Protein AF-0000000072803853 (afdb_homodimer)

Foldseek 3Di:
DPPPFQDPVLVVVLCVDLLSLQLLLVCLVVVFKDFLLVSLLSSCVVVDVDHSVPDDPVSSVVSSVCCLPPNVVSCVVSVQWDADSVRRMTGGDPSVVVCSVVSNVVVVVVVVVPPDPPD/DPPPFQDPVLVVVLCVDPLSLQLLLVCLVVVFKDFLLVSLLSSCVVVDVDHSVPDDPVSSVVSSVCCLPPNVVSCVVSVQWDADSVRRMTGGDPSVVVCSVVSNVVVVVVVVVPPPPPD

Secondary structure (DSSP, 8-state):
----PPPHHHHHHHHTSHHHHHHHHHHHHH-S-EEHHHHHHHHHHHHSSS-GGGS-HHHHHHHHHHIIIIIHHHHHHTTSEEEETTTTEEEE-HHHHHHHHHHHHHHHHHHHHHS----/----PPPHHHHHHHHTSHHHHHHHHHHHHH-S-EEHHHHHHHHHHHHSSS-GGGS-HHHHHHHHHHIIIIIHHHHHHTTSEEEETTTTEEEE-HHHHHHHHHHHHHHHHHHHHHS----

Sequence (238 aa):
MMSSSIDSDTVLGLCADQHRRIALAVLANEQRSLTRNDLTKAIAKHNHHVPVTEMPKERLSEVQISLHHVHLPKIEAAGLVNYDQERGLVEPTEQFEEVQPQLSALFEADLDLESPVELMMSSSIDSDTVLGLCADQHRRIALAVLANEQRSLTRNDLTKAIAKHNHHVPVTEMPKERLSEVQISLHHVHLPKIEAAGLVNYDQERGLVEPTEQFEEVQPQLSALFEADLDLESPVEL

pLDDT: mean 88.74, std 16.33, range [23.98, 98.88]

Nearest PDB structures (foldseek):
  6aht-assembly1_B  TM=5.002E-01  e=8.212E-03  Bacillus cereus
  4b8x-assembly1_B  TM=5.553E-01  e=8.016E-02  Streptomyces coelicolor
  3rpu-assembly1_H  TM=5.067E-01  e=3.882E-01  Escherichia coli K-12
  6aht-assembly1_B  TM=5.002E-01  e=6.475E-03  Bacillus cereus
  4b8x-assembly1_B  TM=5.376E-01  e=1.070E-01  Streptomyces coelicolor

Structure (mmCIF, N/CA/C/O backbone):
data_AF-0000000072803853-model_v1
#
loop_
_entity.id
_entity.type
_entity.pdbx_description
1 polymer 'DUF7344 domain-containing protein'
#
loop_
_atom_site.group_PDB
_atom_site.id
_atom_site.type_symbol
_atom_site.label_atom_id
_atom_site.label_alt_id
_atom_site.label_comp_id
_atom_site.label_asym_id
_atom_site.label_entity_id
_atom_site.label_seq_id
_atom_site.pdbx_PDB_ins_code
_atom_site.Cartn_x
_atom_site.Cartn_y
_atom_site.Cartn_z
_atom_site.occupancy
_atom_site.B_iso_or_equiv
_atom_site.auth_seq_id
_atom_site.auth_comp_id
_atom_site.auth_asym_id
_atom_site.auth_atom_id
_atom_site.pdbx_PDB_model_num
ATOM 1 N N . MET A 1 1 ? 28.219 -0.932 -5.973 1 36.16 1 MET A N 1
ATOM 2 C CA . MET A 1 1 ? 27.094 -0.176 -6.504 1 36.16 1 MET A CA 1
ATOM 3 C C . MET A 1 1 ? 26.047 0.079 -5.422 1 36.16 1 MET A C 1
ATOM 5 O O . MET A 1 1 ? 25.703 -0.824 -4.656 1 36.16 1 MET A O 1
ATOM 9 N N . MET A 1 2 ? 25.938 1.038 -4.766 1 42.59 2 MET A N 1
ATOM 10 C CA . MET A 1 2 ? 25.141 1.278 -3.576 1 42.59 2 MET A CA 1
ATOM 11 C C . MET A 1 2 ? 23.719 0.725 -3.758 1 42.59 2 MET A C 1
ATOM 13 O O . MET A 1 2 ? 23.016 1.125 -4.676 1 42.59 2 MET A O 1
ATOM 17 N N . SER A 1 3 ? 23.469 -0.577 -3.746 1 50.53 3 SER A N 1
ATOM 18 C CA . SER A 1 3 ? 22.25 -1.341 -4.02 1 50.53 3 SER A CA 1
ATOM 19 C C . SER A 1 3 ? 21.031 -0.642 -3.453 1 50.53 3 SER A C 1
ATOM 21 O O . SER A 1 3 ? 20.922 -0.435 -2.242 1 50.53 3 SER A O 1
ATOM 23 N N . SER A 1 4 ? 20.516 0.405 -4.145 1 64.19 4 SER A N 1
ATOM 24 C CA . SER A 1 4 ? 19.422 1.229 -3.666 1 64.19 4 SER A CA 1
ATOM 25 C C . SER A 1 4 ? 18.203 0.379 -3.334 1 64.19 4 SER A C 1
ATOM 27 O O . SER A 1 4 ? 17.812 -0.492 -4.113 1 64.19 4 SER A O 1
ATOM 29 N N . SER A 1 5 ? 17.922 0.13 -2.123 1 80.75 5 SER A N 1
ATOM 30 C CA . SER A 1 5 ? 16.781 -0.614 -1.588 1 80.75 5 SER A CA 1
ATOM 31 C C . SER A 1 5 ? 15.469 -0.076 -2.131 1 80.75 5 SER A C 1
ATOM 33 O O . SER A 1 5 ? 15.336 1.124 -2.385 1 80.75 5 SER A O 1
ATOM 35 N N . ILE A 1 6 ? 14.664 -0.954 -2.656 1 91.44 6 ILE A N 1
ATOM 36 C CA . ILE A 1 6 ? 13.32 -0.606 -3.098 1 91.44 6 ILE A CA 1
ATOM 37 C C . ILE A 1 6 ? 12.609 0.203 -2.014 1 91.44 6 ILE A C 1
ATOM 39 O O . ILE A 1 6 ? 12.742 -0.092 -0.824 1 91.44 6 ILE A O 1
ATOM 43 N N . ASP A 1 7 ? 12.031 1.274 -2.422 1 92.25 7 ASP A N 1
ATOM 44 C CA . ASP A 1 7 ? 11.414 2.156 -1.438 1 92.25 7 ASP A CA 1
ATOM 45 C C . ASP A 1 7 ? 9.961 1.76 -1.186 1 92.25 7 ASP A C 1
ATOM 47 O O . ASP A 1 7 ? 9.367 1.014 -1.969 1 92.25 7 ASP A O 1
ATOM 51 N N . SER A 1 8 ? 9.414 2.258 -0.203 1 93.31 8 SER A N 1
ATOM 52 C CA . SER A 1 8 ? 8.07 1.896 0.244 1 93.31 8 SER A CA 1
ATOM 53 C C . SER A 1 8 ? 7.016 2.328 -0.77 1 93.31 8 SER A C 1
ATOM 55 O O . SER A 1 8 ? 5.996 1.653 -0.94 1 93.31 8 SER A O 1
ATOM 57 N N . ASP A 1 9 ? 7.199 3.463 -1.459 1 95.75 9 ASP A N 1
ATOM 58 C CA . ASP A 1 9 ? 6.246 3.902 -2.475 1 95.75 9 ASP A CA 1
ATOM 59 C C . ASP A 1 9 ? 6.059 2.834 -3.551 1 95.75 9 ASP A C 1
ATOM 61 O O . ASP A 1 9 ? 4.934 2.568 -3.979 1 95.75 9 ASP A O 1
ATOM 65 N N . THR A 1 10 ? 7.145 2.252 -3.873 1 96.69 10 THR A N 1
ATOM 66 C CA . THR A 1 10 ? 7.113 1.227 -4.91 1 96.69 10 THR A CA 1
ATOM 67 C C . THR A 1 10 ? 6.418 -0.034 -4.406 1 96.69 10 THR A C 1
ATOM 69 O O . THR A 1 10 ? 5.547 -0.583 -5.086 1 96.69 10 THR A O 1
ATOM 72 N N . VAL A 1 11 ? 6.727 -0.468 -3.248 1 96.5 11 VAL A N 1
ATOM 73 C CA . VAL A 1 11 ? 6.176 -1.697 -2.688 1 96.5 11 VAL A CA 1
ATOM 74 C C . VAL A 1 11 ? 4.672 -1.54 -2.473 1 96.5 11 VAL A C 1
ATOM 76 O O . VAL A 1 11 ? 3.887 -2.4 -2.879 1 96.5 11 VAL A O 1
ATOM 79 N N . LEU A 1 12 ? 4.332 -0.438 -1.897 1 96.69 12 LEU A N 1
ATOM 80 C CA . LEU A 1 12 ? 2.92 -0.192 -1.632 1 96.69 12 LEU A CA 1
ATOM 81 C C . LEU A 1 12 ? 2.146 -0.007 -2.932 1 96.69 12 LEU A C 1
ATOM 83 O O . LEU A 1 12 ? 1 -0.444 -3.045 1 96.69 12 LEU A O 1
ATOM 87 N N . GLY A 1 13 ? 2.76 0.554 -3.848 1 97.88 13 GLY A N 1
ATOM 88 C CA . GLY A 1 13 ? 2.158 0.669 -5.168 1 97.88 13 GLY A CA 1
ATOM 89 C C . GLY A 1 13 ? 1.875 -0.673 -5.812 1 97.88 13 GLY A C 1
ATOM 90 O O . GLY A 1 13 ? 0.827 -0.859 -6.434 1 97.88 13 GLY A O 1
ATOM 91 N N . LEU A 1 14 ? 2.797 -1.526 -5.703 1 98.19 14 LEU A N 1
ATOM 92 C CA . LEU A 1 14 ? 2.604 -2.877 -6.219 1 98.19 14 LEU A CA 1
ATOM 93 C C . LEU A 1 14 ? 1.447 -3.57 -5.508 1 98.19 14 LEU A C 1
ATOM 95 O O . LEU A 1 14 ? 0.652 -4.27 -6.141 1 98.19 14 LEU A O 1
ATOM 99 N N . CYS A 1 15 ? 1.317 -3.314 -4.25 1 96.94 15 CYS A N 1
ATOM 100 C CA . CYS A 1 15 ? 0.321 -3.992 -3.43 1 96.94 15 CYS A CA 1
ATOM 101 C C . CYS A 1 15 ? -1.055 -3.359 -3.605 1 96.94 15 CYS A C 1
ATOM 103 O O . CYS A 1 15 ? -2.049 -3.873 -3.092 1 96.94 15 CYS A O 1
ATOM 105 N N . ALA A 1 16 ? -1.064 -2.234 -4.355 1 97.12 16 ALA A N 1
ATOM 106 C CA . ALA A 1 16 ? -2.346 -1.575 -4.598 1 97.12 16 ALA A CA 1
ATOM 107 C C . ALA A 1 16 ? -3.113 -2.271 -5.719 1 97.12 16 ALA A C 1
ATOM 109 O O . ALA A 1 16 ? -3.934 -1.648 -6.398 1 97.12 16 ALA A O 1
ATOM 110 N N . ASP A 1 17 ? -2.863 -3.498 -5.934 1 97 17 ASP A N 1
ATOM 111 C CA . ASP A 1 17 ? -3.57 -4.457 -6.773 1 97 17 ASP A CA 1
ATOM 112 C C . ASP A 1 17 ? -3.717 -5.805 -6.066 1 97 17 ASP A C 1
ATOM 114 O O . ASP A 1 17 ? -2.742 -6.34 -5.531 1 97 17 ASP A O 1
ATOM 118 N N . GLN A 1 18 ? -4.883 -6.316 -6.152 1 95 18 GLN A N 1
ATOM 119 C CA . GLN A 1 18 ? -5.164 -7.508 -5.355 1 95 18 GLN A CA 1
ATOM 120 C C . GLN A 1 18 ? -4.32 -8.688 -5.82 1 95 18 GLN A C 1
ATOM 122 O O . GLN A 1 18 ? -3.793 -9.445 -4.996 1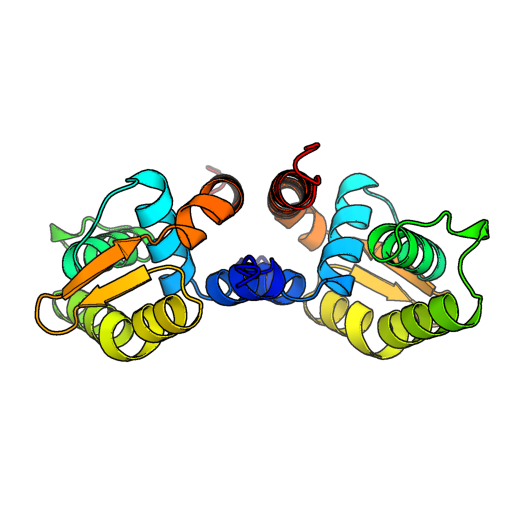 95 18 GLN A O 1
ATOM 127 N N . HIS A 1 19 ? -4.254 -8.867 -7.113 1 96.19 19 HIS A N 1
ATOM 128 C CA . HIS A 1 19 ? -3.49 -10 -7.629 1 96.19 19 HIS A CA 1
ATOM 129 C C . HIS A 1 19 ? -2.023 -9.906 -7.219 1 96.19 19 HIS A C 1
ATOM 131 O O . HIS A 1 19 ? -1.451 -10.875 -6.723 1 96.19 19 HIS A O 1
ATOM 137 N N . ARG A 1 20 ? -1.438 -8.75 -7.32 1 98.19 20 ARG A N 1
ATOM 138 C CA . ARG A 1 20 ? -0.05 -8.562 -6.91 1 98.19 20 ARG A CA 1
ATOM 139 C C . ARG A 1 20 ? 0.096 -8.672 -5.398 1 98.19 20 ARG A C 1
ATOM 141 O O . ARG A 1 20 ? 1.065 -9.25 -4.902 1 98.19 20 ARG A O 1
ATOM 148 N N . ARG A 1 21 ? -0.814 -8.078 -4.746 1 96.56 21 ARG A N 1
ATOM 149 C CA . ARG A 1 21 ? -0.771 -8.125 -3.289 1 96.56 21 ARG A CA 1
ATOM 150 C C . ARG A 1 21 ? -0.799 -9.562 -2.785 1 96.56 21 ARG A C 1
ATOM 152 O O . ARG A 1 21 ? -0.015 -9.938 -1.908 1 96.56 21 ARG A O 1
ATOM 159 N N . ILE A 1 22 ? -1.657 -10.398 -3.328 1 95.56 22 ILE A N 1
ATOM 160 C CA . ILE A 1 22 ? -1.772 -11.797 -2.908 1 95.56 22 ILE A CA 1
ATOM 161 C C . ILE A 1 22 ? -0.522 -12.562 -3.326 1 95.56 22 ILE A C 1
ATOM 163 O O . ILE A 1 22 ? 0.012 -13.359 -2.551 1 95.56 22 ILE A O 1
ATOM 167 N N . ALA A 1 23 ? -0.032 -12.359 -4.535 1 97.88 23 ALA A N 1
ATOM 168 C CA . ALA A 1 23 ? 1.184 -13.023 -5 1 97.88 23 ALA A CA 1
ATOM 169 C C . ALA A 1 23 ? 2.355 -12.734 -4.066 1 97.88 23 ALA A C 1
ATOM 171 O O . ALA A 1 23 ? 3.082 -13.648 -3.668 1 97.88 23 ALA A O 1
ATOM 172 N N . LEU A 1 24 ? 2.496 -11.477 -3.732 1 98.06 24 LEU A N 1
ATOM 173 C CA . LEU A 1 24 ? 3.596 -11.062 -2.867 1 98.06 24 LEU A CA 1
ATOM 174 C C . LEU A 1 24 ? 3.428 -11.633 -1.464 1 98.06 24 LEU A C 1
ATOM 176 O O . LEU A 1 24 ? 4.41 -12.031 -0.832 1 98.06 24 LEU A O 1
ATOM 180 N N . ALA A 1 25 ? 2.248 -11.672 -0.995 1 96.31 25 ALA A N 1
ATOM 181 C CA . ALA A 1 25 ? 1.97 -12.227 0.326 1 96.31 25 ALA A CA 1
ATOM 182 C C . ALA A 1 25 ? 2.35 -13.703 0.39 1 96.31 25 ALA A C 1
ATOM 184 O O . ALA A 1 25 ? 2.975 -14.148 1.356 1 96.31 25 ALA A O 1
ATOM 185 N N . VAL A 1 26 ? 1.94 -14.43 -0.607 1 96.62 26 VAL A N 1
ATOM 186 C CA . VAL A 1 26 ? 2.201 -15.859 -0.643 1 96.62 26 VAL A CA 1
ATOM 187 C C . VAL A 1 26 ? 3.707 -16.109 -0.726 1 96.62 26 VAL A C 1
ATOM 189 O O . VAL A 1 26 ? 4.234 -17 -0.048 1 96.62 26 VAL A O 1
ATOM 192 N N . LEU A 1 27 ? 4.406 -15.32 -1.54 1 97.94 27 LEU A N 1
ATOM 193 C CA . LEU A 1 27 ? 5.859 -15.438 -1.628 1 97.94 27 LEU A CA 1
ATOM 194 C C . LEU A 1 27 ? 6.512 -15.133 -0.282 1 97.94 27 LEU A C 1
ATOM 196 O O . LEU A 1 27 ? 7.457 -15.812 0.122 1 97.94 27 LEU A O 1
ATOM 200 N N . ALA A 1 28 ? 6.051 -14.148 0.372 1 96.12 28 ALA A N 1
ATOM 201 C CA . ALA A 1 28 ? 6.602 -13.758 1.668 1 96.12 28 ALA A CA 1
ATOM 202 C C . ALA A 1 28 ? 6.383 -14.859 2.707 1 96.12 28 ALA A C 1
ATOM 204 O O . ALA A 1 28 ? 7.242 -15.094 3.559 1 96.12 28 ALA A O 1
ATOM 205 N N . ASN A 1 29 ? 5.238 -15.461 2.658 1 94.81 29 ASN A N 1
ATOM 206 C CA . ASN A 1 29 ? 4.879 -16.5 3.615 1 94.81 29 ASN A CA 1
ATOM 207 C C . ASN A 1 29 ? 5.676 -17.781 3.375 1 94.81 29 ASN A C 1
ATOM 209 O O . ASN A 1 29 ? 6.141 -18.422 4.32 1 94.81 29 ASN A O 1
ATOM 213 N N . GLU A 1 30 ? 5.793 -18.141 2.133 1 95 30 GLU A N 1
ATOM 214 C CA . GLU A 1 30 ? 6.43 -19.406 1.782 1 95 30 GLU A CA 1
ATOM 215 C C . GLU A 1 30 ? 7.949 -19.281 1.832 1 95 30 GLU A C 1
ATOM 217 O O . GLU A 1 30 ? 8.641 -20.266 2.113 1 95 30 GLU A O 1
ATOM 222 N N . GLN A 1 31 ? 8.5 -18.172 1.503 1 93.25 31 GLN A N 1
ATOM 223 C CA . GLN A 1 31 ? 9.93 -17.891 1.556 1 93.25 31 GLN A CA 1
ATOM 224 C C . GLN A 1 31 ? 10.719 -18.844 0.67 1 93.25 31 GLN A C 1
ATOM 226 O O . GLN A 1 31 ? 11.75 -19.391 1.089 1 93.25 31 GLN A O 1
ATOM 231 N N . ARG A 1 32 ? 10.133 -19.234 -0.416 1 96.5 32 ARG A N 1
ATOM 232 C CA . ARG A 1 32 ? 10.75 -20.047 -1.448 1 96.5 32 ARG A CA 1
ATOM 233 C C . ARG A 1 32 ? 10.242 -19.672 -2.834 1 96.5 32 ARG A C 1
ATOM 235 O O . ARG A 1 32 ? 9.336 -18.844 -2.959 1 96.5 32 ARG A O 1
ATOM 242 N N . SER A 1 33 ? 10.883 -20.297 -3.836 1 98.12 33 SER A N 1
ATOM 243 C CA . SER A 1 33 ? 10.414 -20.125 -5.207 1 98.12 33 SER A CA 1
ATOM 244 C C . SER A 1 33 ? 9.078 -20.828 -5.426 1 98.12 33 SER A C 1
ATOM 246 O O . SER A 1 33 ? 8.859 -21.922 -4.902 1 98.12 33 SER A O 1
ATOM 248 N N . LEU A 1 34 ? 8.227 -20.156 -6.184 1 98.75 34 LEU A N 1
ATOM 249 C CA . LEU A 1 34 ? 6.941 -20.734 -6.574 1 98.75 34 LEU A CA 1
ATOM 250 C C . LEU A 1 34 ? 6.738 -20.625 -8.086 1 98.75 34 LEU A C 1
ATOM 252 O O . LEU A 1 34 ? 7.418 -19.844 -8.758 1 98.75 34 LEU A O 1
ATOM 256 N N . THR A 1 35 ? 5.812 -21.422 -8.531 1 98.56 35 THR A N 1
ATOM 257 C CA . THR A 1 35 ? 5.48 -21.344 -9.953 1 98.56 35 THR A CA 1
ATOM 258 C C . THR A 1 35 ? 4.32 -20.375 -10.18 1 98.56 35 THR A C 1
ATOM 260 O O . THR A 1 35 ? 3.572 -20.062 -9.258 1 98.56 35 THR A O 1
ATOM 263 N N . ARG A 1 36 ? 4.203 -19.891 -11.375 1 98.44 36 ARG A N 1
ATOM 264 C CA . ARG A 1 36 ? 3.045 -19.094 -11.773 1 98.44 36 ARG A CA 1
ATOM 265 C C . ARG A 1 36 ? 1.745 -19.828 -11.461 1 98.44 36 ARG A C 1
ATOM 267 O O . ARG A 1 36 ? 0.757 -19.219 -11.062 1 98.44 36 ARG A O 1
ATOM 274 N N . ASN A 1 37 ? 1.733 -21.188 -11.602 1 97.06 37 ASN A N 1
ATOM 275 C CA . ASN A 1 37 ? 0.56 -21.984 -11.297 1 97.06 37 ASN A CA 1
ATOM 276 C C . ASN A 1 37 ? 0.222 -21.938 -9.805 1 97.06 37 ASN A C 1
ATOM 278 O O . ASN A 1 37 ? -0.95 -21.875 -9.438 1 97.06 37 ASN A O 1
ATOM 282 N N . ASP A 1 38 ? 1.236 -22.031 -8.984 1 97.12 38 ASP A N 1
ATOM 283 C CA . ASP A 1 38 ? 1.027 -21.922 -7.543 1 97.12 38 ASP A CA 1
ATOM 284 C C . ASP A 1 38 ? 0.365 -20.594 -7.184 1 97.12 38 ASP A C 1
ATOM 286 O O . ASP A 1 38 ? -0.587 -20.562 -6.402 1 97.12 38 ASP A O 1
ATOM 290 N N . LEU A 1 39 ? 0.896 -19.562 -7.766 1 98.06 39 LEU A N 1
ATOM 291 C CA . LEU A 1 39 ? 0.381 -18.234 -7.484 1 98.06 39 LEU A CA 1
ATOM 292 C C . LEU A 1 39 ? -1.03 -18.062 -8.039 1 98.06 39 LEU A C 1
ATOM 294 O O . LEU A 1 39 ? -1.88 -17.438 -7.402 1 98.06 39 LEU A O 1
ATOM 298 N N . THR A 1 40 ? -1.339 -18.641 -9.188 1 97.12 40 THR A N 1
ATOM 299 C CA . THR A 1 40 ? -2.668 -18.625 -9.781 1 97.12 40 THR A CA 1
ATOM 300 C C . THR A 1 40 ? -3.697 -19.25 -8.844 1 97.12 40 THR A C 1
ATOM 302 O O . THR A 1 40 ? -4.754 -18.656 -8.594 1 97.12 40 THR A O 1
ATOM 305 N N . LYS A 1 41 ? -3.34 -20.344 -8.281 1 95.19 41 LYS A N 1
ATOM 306 C CA . LYS A 1 41 ? -4.238 -21.047 -7.375 1 95.19 41 LYS A CA 1
ATOM 307 C C . LYS A 1 41 ? -4.473 -20.234 -6.102 1 95.19 41 LYS A C 1
ATOM 309 O O . LYS A 1 41 ? -5.602 -20.156 -5.605 1 95.19 41 LYS A O 1
ATOM 314 N N . ALA A 1 42 ? -3.42 -19.656 -5.566 1 94.19 42 ALA A N 1
ATOM 315 C CA . ALA A 1 42 ? -3.541 -18.859 -4.352 1 94.19 42 ALA A CA 1
ATOM 316 C C . ALA A 1 42 ? -4.449 -17.656 -4.578 1 94.19 42 ALA A C 1
ATOM 318 O O . ALA A 1 42 ? -5.297 -17.344 -3.736 1 94.19 42 ALA A O 1
ATOM 319 N N . ILE A 1 43 ? -4.336 -17.016 -5.711 1 95.12 43 ILE A N 1
ATOM 320 C CA . ILE A 1 43 ? -5.121 -15.836 -6.047 1 95.12 43 ILE A CA 1
ATOM 321 C C . ILE A 1 43 ? -6.578 -16.234 -6.273 1 95.12 43 ILE A C 1
ATOM 323 O O . ILE A 1 43 ? -7.492 -15.555 -5.789 1 95.12 43 ILE A O 1
ATOM 327 N N . ALA A 1 44 ? -6.805 -17.312 -6.941 1 92.56 44 ALA A N 1
ATOM 328 C CA . ALA A 1 44 ? -8.164 -17.781 -7.195 1 92.56 44 ALA A CA 1
ATOM 329 C C . ALA A 1 44 ? -8.867 -18.156 -5.895 1 92.56 44 ALA A C 1
ATOM 331 O O . ALA A 1 44 ? -10.039 -17.828 -5.703 1 92.56 44 ALA A O 1
ATOM 332 N N . LYS A 1 45 ? -8.164 -18.812 -5.047 1 90.38 45 LYS A N 1
ATOM 333 C CA . LYS A 1 45 ? -8.711 -19.203 -3.752 1 90.38 45 LYS A CA 1
ATOM 334 C C . LYS A 1 45 ? -9.094 -17.969 -2.93 1 90.38 45 LYS A C 1
ATOM 336 O O . LYS A 1 45 ? -10.148 -17.953 -2.293 1 90.38 45 LYS A O 1
ATOM 341 N N . HIS A 1 46 ? -8.281 -16.953 -2.941 1 88 46 HIS A N 1
ATOM 342 C CA . HIS A 1 46 ? -8.539 -15.727 -2.203 1 88 46 HIS A CA 1
ATOM 343 C C . HIS A 1 46 ? -9.766 -15 -2.746 1 88 46 HIS A C 1
ATOM 345 O O . HIS A 1 46 ? -10.57 -14.477 -1.976 1 88 46 HIS A O 1
ATOM 351 N N . ASN A 1 47 ? -9.828 -14.938 -4.043 1 85.62 47 ASN A N 1
ATOM 352 C CA . ASN A 1 47 ? -10.883 -14.18 -4.711 1 85.62 47 ASN A CA 1
ATOM 353 C C . ASN A 1 47 ? -12.227 -14.898 -4.641 1 85.62 47 ASN A C 1
ATOM 355 O O . ASN A 1 47 ? -13.281 -14.258 -4.691 1 85.62 47 ASN A O 1
ATOM 359 N N . HIS A 1 48 ? -12.016 -16.234 -4.578 1 77.81 48 HIS A N 1
ATOM 360 C CA . HIS A 1 48 ? -13.258 -16.984 -4.641 1 77.81 48 HIS A CA 1
ATOM 361 C C . HIS A 1 48 ? -13.461 -17.828 -3.383 1 77.81 48 HIS A C 1
ATOM 363 O O . HIS A 1 48 ? -12.492 -18.328 -2.809 1 77.81 48 HIS A O 1
ATOM 369 N N . HIS A 1 49 ? -14.344 -17.641 -2.758 1 71.38 49 HIS A N 1
ATOM 370 C CA . HIS A 1 49 ? -14.672 -18.375 -1.539 1 71.38 49 HIS A CA 1
ATOM 371 C C . HIS A 1 49 ? -15.016 -19.828 -1.846 1 71.38 49 HIS A C 1
ATOM 373 O O . HIS A 1 49 ? -15.93 -20.406 -1.248 1 71.38 49 HIS A O 1
ATOM 379 N N . VAL A 1 50 ? -14.492 -20.375 -2.799 1 73.25 50 VAL A N 1
ATOM 380 C CA . VAL A 1 50 ? -14.672 -21.781 -3.133 1 73.25 50 VAL A CA 1
ATOM 381 C C . VAL A 1 50 ? -13.305 -22.453 -3.291 1 73.25 50 VAL A C 1
ATOM 383 O O . VAL A 1 50 ? -12.32 -21.781 -3.643 1 73.25 50 VAL A O 1
ATOM 386 N N . PRO A 1 51 ? -13.297 -23.859 -2.943 1 76.75 51 PRO A N 1
ATOM 387 C CA . PRO A 1 51 ? -12.031 -24.578 -3.166 1 76.75 51 PRO A CA 1
ATOM 388 C C . PRO A 1 51 ? -11.578 -24.516 -4.621 1 76.75 51 PRO A C 1
ATOM 390 O O . PRO A 1 51 ? -12.406 -24.484 -5.531 1 76.75 51 PRO A O 1
ATOM 393 N N . VAL A 1 52 ? -10.273 -24.5 -4.824 1 76.31 52 VAL A N 1
ATOM 394 C CA . VAL A 1 52 ? -9.656 -24.406 -6.141 1 76.31 52 VAL A CA 1
ATOM 395 C C . VAL A 1 52 ? -10.148 -25.531 -7.031 1 76.31 52 VAL A C 1
ATOM 397 O O . VAL A 1 52 ? -10.297 -25.359 -8.242 1 76.31 52 VAL A O 1
ATOM 400 N N . THR A 1 53 ? -10.414 -26.562 -6.383 1 80.81 53 THR A N 1
ATOM 401 C CA . THR A 1 53 ? -10.875 -27.734 -7.129 1 80.81 53 THR A CA 1
ATOM 402 C C . THR A 1 53 ? -12.266 -27.484 -7.715 1 80.81 53 THR A C 1
ATOM 404 O O . THR A 1 53 ? -12.664 -28.141 -8.672 1 80.81 53 THR A O 1
ATOM 407 N N . GLU A 1 54 ? -12.898 -26.531 -7.242 1 84.62 54 GLU A N 1
ATOM 408 C CA . GLU A 1 54 ? -14.258 -26.219 -7.688 1 84.62 54 GLU A CA 1
ATOM 409 C C . GLU A 1 54 ? -14.281 -24.953 -8.539 1 84.62 54 GLU A C 1
ATOM 411 O O . GLU A 1 54 ? -15.328 -24.578 -9.062 1 84.62 54 GLU A O 1
ATOM 416 N N . MET A 1 55 ? -13.156 -24.422 -8.719 1 82.62 55 MET A N 1
ATOM 417 C CA . MET A 1 55 ? -13.078 -23.188 -9.5 1 82.62 55 MET A CA 1
ATOM 418 C C . MET A 1 55 ? -13.133 -23.5 -10.992 1 82.62 55 MET A C 1
ATOM 420 O O . MET A 1 55 ? -12.445 -24.406 -11.477 1 82.62 55 MET A O 1
ATOM 424 N N . PRO A 1 56 ? -13.953 -22.797 -11.672 1 86.44 56 PRO A N 1
ATOM 425 C CA . PRO A 1 56 ? -13.961 -22.984 -13.117 1 86.44 56 PRO A CA 1
ATOM 426 C C . PRO A 1 56 ? -12.578 -22.797 -13.75 1 86.44 56 PRO A C 1
ATOM 428 O O . PRO A 1 56 ? -11.836 -21.891 -13.352 1 86.44 56 PRO A O 1
ATOM 431 N N . LYS A 1 57 ? -12.297 -23.656 -14.672 1 91.75 57 LYS A N 1
ATOM 432 C CA . LYS A 1 57 ? -11.016 -23.609 -15.375 1 91.75 57 LYS A CA 1
ATOM 433 C C . LYS A 1 57 ? -10.828 -22.266 -16.078 1 91.75 57 LYS A C 1
ATOM 435 O O . LYS A 1 57 ? -9.703 -21.766 -16.172 1 91.75 57 LYS A O 1
ATOM 440 N N . GLU A 1 58 ? -11.93 -21.672 -16.5 1 92.69 58 GLU A N 1
ATOM 441 C CA . GLU A 1 58 ? -11.883 -20.391 -17.203 1 92.69 58 GLU A CA 1
ATOM 442 C C . GLU A 1 58 ? -11.352 -19.281 -16.297 1 92.69 58 GLU A C 1
ATOM 444 O O . GLU A 1 58 ? -10.594 -18.422 -16.734 1 92.69 58 GLU A O 1
ATOM 449 N N . ARG A 1 59 ? -11.75 -19.359 -15.086 1 90.75 59 ARG A N 1
ATOM 450 C CA . ARG A 1 59 ? -11.32 -18.344 -14.133 1 90.75 59 ARG A CA 1
ATOM 451 C C . ARG A 1 59 ? -9.844 -18.5 -13.797 1 90.75 59 ARG A C 1
ATOM 453 O O . ARG A 1 59 ? -9.109 -17.516 -13.695 1 90.75 59 ARG A O 1
ATOM 460 N N . LEU A 1 60 ? -9.414 -19.734 -13.664 1 94.38 60 LEU A N 1
ATOM 461 C CA . LEU A 1 60 ? -8.008 -20 -13.414 1 94.38 60 LEU A CA 1
ATOM 462 C C . LEU A 1 60 ? -7.145 -19.516 -14.578 1 94.38 60 LEU A C 1
ATOM 464 O O . LEU A 1 60 ? -6.086 -18.922 -14.367 1 94.38 60 LEU A O 1
ATOM 468 N N . SER A 1 61 ? -7.633 -19.672 -15.75 1 96.19 61 SER A N 1
ATOM 469 C CA . SER A 1 61 ? -6.891 -19.25 -16.938 1 96.19 61 SER A CA 1
ATOM 470 C C . SER A 1 61 ? -6.789 -17.734 -17.016 1 96.19 61 SER A C 1
ATOM 472 O O . SER A 1 61 ? -5.75 -17.203 -17.406 1 96.19 61 SER A O 1
ATOM 474 N N . GLU A 1 62 ? -7.832 -17.094 -16.688 1 96.12 62 GLU A N 1
ATOM 475 C CA . GLU A 1 62 ? -7.828 -15.641 -16.703 1 96.12 62 GLU A CA 1
ATOM 476 C C . GLU A 1 62 ? -6.793 -15.086 -15.734 1 96.12 62 GLU A C 1
ATOM 478 O O . GLU A 1 62 ? -6.039 -14.172 -16.078 1 96.12 62 GLU A O 1
ATOM 483 N N . VAL A 1 63 ? -6.758 -15.656 -14.547 1 96.5 63 VAL A N 1
ATOM 484 C CA . VAL A 1 63 ? -5.812 -15.219 -13.523 1 96.5 63 VAL A CA 1
ATOM 485 C C . VAL A 1 63 ? -4.383 -15.508 -13.984 1 96.5 63 VAL A C 1
ATOM 487 O O . VAL A 1 63 ? -3.502 -14.648 -13.867 1 96.5 63 VAL A O 1
ATOM 490 N N . GLN A 1 64 ? -4.191 -16.719 -14.516 1 98.12 64 GLN A N 1
ATOM 491 C CA . GLN A 1 64 ? -2.859 -17.125 -14.953 1 98.12 64 GLN A CA 1
ATOM 492 C C . GLN A 1 64 ? -2.354 -16.219 -16.078 1 98.12 64 GLN A C 1
ATOM 494 O O . GLN A 1 64 ? -1.186 -15.82 -16.078 1 98.12 64 GLN A O 1
ATOM 499 N N . ILE A 1 65 ? -3.186 -15.852 -17 1 98.44 65 ILE A N 1
ATOM 500 C CA . ILE A 1 65 ? -2.836 -15.023 -18.141 1 98.44 65 ILE A CA 1
ATOM 501 C C . ILE A 1 65 ? -2.445 -13.625 -17.656 1 98.44 65 ILE A C 1
ATOM 503 O O . ILE A 1 65 ? -1.428 -13.078 -18.094 1 98.44 65 ILE A O 1
ATOM 507 N N . SER A 1 66 ? -3.238 -13.055 -16.781 1 98 66 SER A N 1
ATOM 508 C CA . SER A 1 66 ? -2.932 -11.719 -16.297 1 98 66 SER A CA 1
ATOM 509 C C . SER A 1 66 ? -1.642 -11.711 -15.477 1 98 66 SER A C 1
ATOM 511 O O . SER A 1 66 ? -0.855 -10.766 -15.562 1 98 66 SER A O 1
ATOM 513 N N . LEU A 1 67 ? -1.422 -12.797 -14.688 1 98.5 67 LEU A N 1
ATOM 514 C CA . LEU A 1 67 ? -0.182 -12.914 -13.922 1 98.5 67 LEU A CA 1
ATOM 515 C C . LEU A 1 67 ? 1.028 -12.891 -14.852 1 98.5 67 LEU A C 1
ATOM 517 O O . LEU A 1 67 ? 2.006 -12.188 -14.586 1 98.5 67 LEU A O 1
ATOM 521 N N . HIS A 1 68 ? 0.969 -13.57 -15.93 1 98.5 68 HIS A N 1
ATOM 522 C CA . HIS A 1 68 ? 2.068 -13.703 -16.875 1 98.5 68 HIS A CA 1
ATOM 523 C C . HIS A 1 68 ? 2.309 -12.398 -17.625 1 98.5 68 HIS A C 1
ATOM 525 O O . HIS A 1 68 ? 3.455 -11.977 -17.797 1 98.5 68 HIS A O 1
ATOM 531 N N . HIS A 1 69 ? 1.283 -11.75 -18.016 1 98.38 69 HIS A N 1
ATOM 532 C CA . HIS A 1 69 ? 1.421 -10.656 -18.969 1 98.38 69 HIS A CA 1
ATOM 533 C C . HIS A 1 69 ? 1.53 -9.312 -18.266 1 98.38 69 HIS A C 1
ATOM 535 O O . HIS A 1 69 ? 2.197 -8.398 -18.75 1 98.38 69 HIS A O 1
ATOM 541 N N . VAL A 1 70 ? 0.94 -9.25 -17.094 1 98.62 70 VAL A N 1
ATOM 542 C CA . VAL A 1 70 ? 0.836 -7.934 -16.469 1 98.62 70 VAL A CA 1
ATOM 543 C C . VAL A 1 70 ? 1.527 -7.953 -15.102 1 98.62 70 VAL A C 1
ATOM 545 O O . VAL A 1 70 ? 2.469 -7.195 -14.867 1 98.62 70 VAL A O 1
ATOM 548 N N . HIS A 1 71 ? 1.161 -8.789 -14.18 1 98.75 71 HIS A N 1
ATOM 549 C CA . HIS A 1 71 ? 1.457 -8.633 -12.766 1 98.75 71 HIS A CA 1
ATOM 550 C C . HIS A 1 71 ? 2.883 -9.07 -12.445 1 98.75 71 HIS A C 1
ATOM 552 O O . HIS A 1 71 ? 3.623 -8.344 -11.773 1 98.75 71 HIS A O 1
ATOM 558 N N . LEU A 1 72 ? 3.262 -10.25 -12.953 1 98.81 72 LEU A N 1
ATOM 559 C CA . LEU A 1 72 ? 4.586 -10.75 -12.609 1 98.81 72 LEU A CA 1
ATOM 560 C C . LEU A 1 72 ? 5.676 -9.898 -13.25 1 98.81 72 LEU A C 1
ATOM 562 O O . LEU A 1 72 ? 6.695 -9.602 -12.625 1 98.81 72 LEU A O 1
ATOM 566 N N . PRO A 1 73 ? 5.488 -9.383 -14.508 1 98.75 73 PRO A N 1
ATOM 567 C CA . PRO A 1 73 ? 6.477 -8.461 -15.078 1 98.75 73 PRO A CA 1
ATOM 568 C C . PRO A 1 73 ? 6.629 -7.184 -14.258 1 98.75 73 PRO A C 1
ATOM 570 O O . PRO A 1 73 ? 7.742 -6.672 -14.102 1 98.75 73 PRO A O 1
ATOM 573 N N . LYS A 1 74 ? 5.559 -6.648 -13.711 1 98.75 74 LYS A N 1
ATOM 574 C CA . LYS A 1 74 ? 5.629 -5.438 -12.898 1 98.75 74 LYS A CA 1
ATOM 575 C C . LYS A 1 74 ? 6.402 -5.688 -11.609 1 98.75 74 LYS A C 1
ATOM 577 O O . LYS A 1 74 ? 7.203 -4.852 -11.188 1 98.75 74 LYS A O 1
ATOM 582 N N . ILE A 1 75 ? 6.188 -6.809 -10.984 1 98.75 75 ILE A N 1
ATOM 583 C CA . ILE A 1 75 ? 6.891 -7.164 -9.758 1 98.75 75 ILE A CA 1
ATOM 584 C C . ILE A 1 75 ? 8.375 -7.359 -10.055 1 98.75 75 ILE A C 1
ATOM 586 O O . ILE A 1 75 ? 9.234 -6.918 -9.281 1 98.75 75 ILE A O 1
ATOM 590 N N . GLU A 1 76 ? 8.602 -7.988 -11.188 1 98.69 76 GLU A N 1
ATOM 591 C CA . GLU A 1 76 ? 9.984 -8.211 -11.594 1 98.69 76 GLU A CA 1
ATOM 592 C C . GLU A 1 76 ? 10.688 -6.891 -11.914 1 98.69 76 GLU A C 1
ATOM 594 O O . GLU A 1 76 ? 11.859 -6.707 -11.57 1 98.69 76 GLU A O 1
ATOM 599 N N . ALA A 1 77 ? 9.992 -6.012 -12.562 1 98.38 77 ALA A N 1
ATOM 600 C CA . ALA A 1 77 ? 10.555 -4.715 -12.922 1 98.38 77 ALA A CA 1
ATOM 601 C C . ALA A 1 77 ? 10.977 -3.936 -11.68 1 98.38 77 ALA A C 1
ATOM 603 O O . ALA A 1 77 ? 11.906 -3.127 -11.727 1 98.38 77 ALA A O 1
ATOM 604 N N . ALA A 1 78 ? 10.297 -4.199 -10.586 1 97.75 78 ALA A N 1
ATOM 605 C CA . ALA A 1 78 ? 10.641 -3.545 -9.328 1 97.75 78 ALA A CA 1
ATOM 606 C C . ALA A 1 78 ? 11.82 -4.234 -8.648 1 97.75 78 ALA A C 1
ATOM 608 O O . ALA A 1 78 ? 12.328 -3.76 -7.629 1 97.75 78 ALA A O 1
ATOM 609 N N . GLY A 1 79 ? 12.18 -5.363 -9.18 1 97.81 79 GLY A N 1
ATOM 610 C CA . GLY A 1 79 ? 13.367 -6.051 -8.695 1 97.81 79 GLY A CA 1
ATOM 611 C C . GLY A 1 79 ? 13.07 -7.039 -7.586 1 97.81 79 GLY A C 1
ATOM 612 O O . GLY A 1 79 ? 13.984 -7.504 -6.902 1 97.81 79 GLY A O 1
ATOM 613 N N . LEU A 1 80 ? 11.828 -7.414 -7.375 1 98.38 80 LEU A N 1
ATOM 614 C CA . LEU A 1 80 ? 11.445 -8.211 -6.215 1 98.38 80 LEU A CA 1
ATOM 615 C C . LEU A 1 80 ? 11.5 -9.703 -6.539 1 98.38 80 LEU A C 1
ATOM 617 O O . LEU A 1 80 ? 11.68 -10.531 -5.645 1 98.38 80 LEU A O 1
ATOM 621 N N . VAL A 1 81 ? 11.375 -10.031 -7.84 1 98.69 81 VAL A N 1
ATOM 622 C CA . VAL A 1 81 ? 11.422 -11.438 -8.219 1 98.69 81 VAL A CA 1
ATOM 623 C C . VAL A 1 81 ? 12.18 -11.602 -9.531 1 98.69 81 VAL A C 1
ATOM 625 O O . VAL A 1 81 ? 12.312 -10.641 -10.297 1 98.69 81 VAL A O 1
ATOM 628 N N . ASN A 1 82 ? 12.742 -12.695 -9.734 1 98.75 82 ASN A N 1
ATOM 629 C CA . ASN A 1 82 ? 13.102 -13.195 -11.062 1 98.75 82 ASN A CA 1
ATOM 630 C C . ASN A 1 82 ? 12.031 -14.125 -11.617 1 98.75 82 ASN A C 1
ATOM 632 O O . ASN A 1 82 ? 11.742 -15.172 -11.023 1 98.75 82 ASN A O 1
ATOM 636 N N . TYR A 1 83 ? 11.453 -13.766 -12.703 1 98.81 83 TYR A N 1
ATOM 637 C CA . TYR A 1 83 ? 10.375 -14.539 -13.32 1 98.81 83 TYR A CA 1
ATOM 638 C C . TYR A 1 83 ? 10.836 -15.195 -14.609 1 98.81 83 TYR A C 1
ATOM 640 O O . TYR A 1 83 ? 11.086 -14.516 -15.609 1 98.81 83 TYR A O 1
ATOM 648 N N . ASP A 1 84 ? 11.023 -16.484 -14.57 1 98.44 84 ASP A N 1
ATOM 649 C CA . ASP A 1 84 ? 11.32 -17.266 -15.766 1 98.44 84 ASP A CA 1
ATOM 650 C C . ASP A 1 84 ? 10.039 -17.578 -16.547 1 98.44 84 ASP A C 1
ATOM 652 O O . ASP A 1 84 ? 9.305 -18.5 -16.203 1 98.44 84 ASP A O 1
ATOM 656 N N . GLN A 1 85 ? 9.828 -16.938 -17.547 1 96.75 85 GLN A N 1
ATOM 657 C CA . GLN A 1 85 ? 8.578 -17.016 -18.297 1 96.75 85 GLN A CA 1
ATOM 658 C C . GLN A 1 85 ? 8.43 -18.375 -18.969 1 96.75 85 GLN A C 1
ATOM 660 O O . GLN A 1 85 ? 7.312 -18.859 -19.172 1 96.75 85 GLN A O 1
ATOM 665 N N . GLU A 1 86 ? 9.547 -18.922 -19.359 1 97.06 86 GLU A N 1
ATOM 666 C CA . GLU A 1 86 ? 9.508 -20.219 -20.047 1 97.06 86 GLU A CA 1
ATOM 667 C C . GLU A 1 86 ? 9.094 -21.328 -19.094 1 97.06 86 GLU A C 1
ATOM 669 O O . GLU A 1 86 ? 8.258 -22.172 -19.438 1 97.06 86 GLU A O 1
ATOM 674 N N . ARG A 1 87 ? 9.648 -21.312 -17.922 1 96.81 87 ARG A N 1
ATOM 675 C CA . ARG A 1 87 ? 9.391 -22.359 -16.938 1 96.81 87 ARG A CA 1
ATOM 676 C C . ARG A 1 87 ? 8.234 -21.984 -16.016 1 96.81 87 ARG A C 1
ATOM 678 O O . ARG A 1 87 ? 7.676 -22.828 -15.328 1 96.81 87 ARG A O 1
ATOM 685 N N . GLY A 1 88 ? 7.922 -20.688 -15.984 1 98.06 88 GLY A N 1
ATOM 686 C CA . GLY A 1 88 ? 6.906 -20.188 -15.07 1 98.06 88 GLY A CA 1
ATOM 687 C C . GLY A 1 88 ? 7.375 -20.141 -13.625 1 98.06 88 GLY A C 1
ATOM 688 O O . GLY A 1 88 ? 6.578 -20.312 -12.703 1 98.06 88 GLY A O 1
ATOM 689 N N . LEU A 1 89 ? 8.586 -20.016 -13.43 1 98.75 89 LEU A N 1
ATOM 690 C CA . LEU A 1 89 ? 9.164 -20.016 -12.094 1 98.75 89 LEU A CA 1
ATOM 691 C C . LEU A 1 89 ? 9.359 -18.594 -11.586 1 98.75 89 LEU A C 1
ATOM 693 O O . LEU A 1 89 ? 9.852 -17.734 -12.312 1 98.75 89 LEU A O 1
ATOM 697 N N . VAL A 1 90 ? 8.945 -18.312 -10.359 1 98.88 90 VAL A N 1
ATOM 698 C CA . VAL A 1 90 ? 9.023 -17.016 -9.695 1 98.88 90 VAL A CA 1
ATOM 699 C C . VAL A 1 90 ? 9.914 -17.125 -8.453 1 98.88 90 VAL A C 1
ATOM 701 O O . VAL A 1 90 ? 9.547 -17.766 -7.477 1 98.88 90 VAL A O 1
ATOM 704 N N . GLU A 1 91 ? 11.008 -16.406 -8.547 1 98.69 91 GLU A N 1
ATOM 705 C CA . GLU A 1 91 ? 12 -16.547 -7.484 1 98.69 91 GLU A CA 1
ATOM 706 C C . GLU A 1 91 ? 12.234 -15.219 -6.77 1 98.69 91 GLU A C 1
ATOM 708 O O . GLU A 1 91 ? 12.648 -14.234 -7.391 1 98.69 91 GLU A O 1
ATOM 713 N N . PRO A 1 92 ? 11.992 -15.203 -5.445 1 98.31 92 PRO A N 1
ATOM 714 C CA . PRO A 1 92 ? 12.312 -13.977 -4.703 1 98.31 92 PRO A CA 1
ATOM 715 C C . PRO A 1 92 ? 13.789 -13.602 -4.793 1 98.31 92 PRO A C 1
ATOM 717 O O . PRO A 1 92 ? 14.656 -14.477 -4.789 1 98.31 92 PRO A O 1
ATOM 720 N N . THR A 1 93 ? 14.055 -12.305 -4.898 1 97.75 93 THR A N 1
ATOM 721 C CA . THR A 1 93 ? 15.414 -11.789 -4.93 1 97.75 93 THR A CA 1
ATOM 722 C C . THR A 1 93 ? 15.875 -11.383 -3.529 1 97.75 93 THR A C 1
ATOM 724 O O . THR A 1 93 ? 15.117 -11.5 -2.564 1 97.75 93 THR A O 1
ATOM 727 N N . GLU A 1 94 ? 17.109 -10.906 -3.471 1 95.25 94 GLU A N 1
ATOM 728 C CA . GLU A 1 94 ? 17.625 -10.359 -2.217 1 95.25 94 GLU A CA 1
ATOM 729 C C . GLU A 1 94 ? 16.828 -9.133 -1.781 1 95.25 94 GLU A C 1
ATOM 731 O O . GLU A 1 94 ? 16.625 -8.914 -0.585 1 95.25 94 GLU A O 1
ATOM 736 N N . GLN A 1 95 ? 16.391 -8.383 -2.742 1 95.5 95 GLN A N 1
ATOM 737 C CA . GLN A 1 95 ? 15.578 -7.207 -2.447 1 95.5 95 GLN A CA 1
ATOM 738 C C . GLN A 1 95 ? 14.242 -7.602 -1.831 1 95.5 95 GLN A C 1
ATOM 740 O O . GLN A 1 95 ? 13.727 -6.906 -0.955 1 95.5 95 GLN A O 1
ATOM 745 N N . PHE A 1 96 ? 13.68 -8.672 -2.26 1 97.06 96 PHE A N 1
ATOM 746 C CA . PHE A 1 96 ? 12.438 -9.18 -1.689 1 97.06 96 PHE A CA 1
ATOM 747 C C . PHE A 1 96 ? 12.594 -9.445 -0.199 1 97.06 96 PHE A C 1
ATOM 7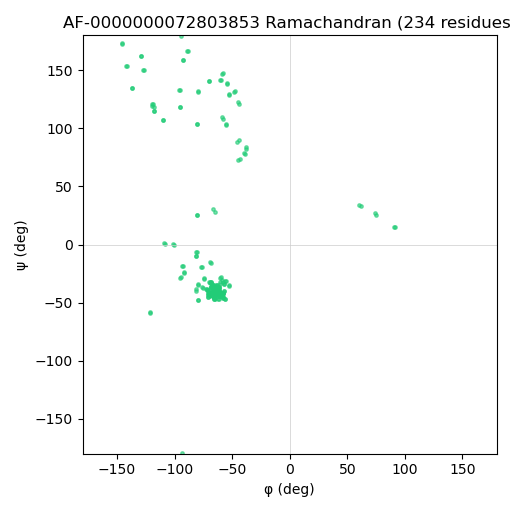49 O O . PHE A 1 96 ? 11.695 -9.148 0.592 1 97.06 96 PHE A O 1
ATOM 756 N N . GLU A 1 97 ? 13.711 -10.023 0.134 1 93.88 97 GLU A N 1
ATOM 757 C CA . GLU A 1 97 ? 13.953 -10.359 1.533 1 93.88 97 GLU A CA 1
ATOM 758 C C . GLU A 1 97 ? 13.945 -9.109 2.41 1 93.88 97 GLU A C 1
ATOM 760 O O . GLU A 1 97 ? 13.523 -9.164 3.568 1 93.88 97 GLU A O 1
ATOM 765 N N . GLU A 1 98 ? 14.383 -8.023 1.841 1 91.81 98 GLU A N 1
ATOM 766 C CA . GLU A 1 98 ? 14.445 -6.766 2.586 1 91.81 98 GLU A CA 1
ATOM 767 C C . GLU A 1 98 ? 13.047 -6.242 2.891 1 91.81 98 GLU A C 1
ATOM 769 O O . GLU A 1 98 ? 12.82 -5.617 3.93 1 91.81 98 GLU A O 1
ATOM 774 N N . VAL A 1 99 ? 12.148 -6.535 1.965 1 94.5 99 VAL A N 1
ATOM 775 C CA . VAL A 1 99 ? 10.82 -5.949 2.145 1 94.5 99 VAL A CA 1
ATOM 776 C C . VAL A 1 99 ? 9.867 -6.996 2.723 1 94.5 99 VAL A C 1
ATOM 778 O O . VAL A 1 99 ? 8.711 -6.695 3.016 1 94.5 99 VAL A O 1
ATOM 781 N N . GLN A 1 100 ? 10.297 -8.18 2.973 1 94.5 100 GLN A N 1
ATOM 782 C CA . GLN A 1 100 ? 9.469 -9.289 3.43 1 94.5 100 GLN A CA 1
ATOM 783 C C . GLN A 1 100 ? 8.75 -8.945 4.734 1 94.5 100 GLN A C 1
ATOM 785 O O . GLN A 1 100 ? 7.566 -9.234 4.895 1 94.5 100 GLN A O 1
ATOM 790 N N . PRO A 1 101 ? 9.438 -8.289 5.688 1 91.25 101 PRO A N 1
ATOM 791 C CA . PRO A 1 101 ? 8.719 -7.945 6.918 1 91.25 101 PRO A CA 1
ATOM 792 C C . PRO A 1 101 ? 7.566 -6.977 6.68 1 91.25 101 PRO A C 1
ATOM 794 O O . PRO A 1 101 ? 6.504 -7.113 7.289 1 91.25 101 PRO A O 1
ATOM 797 N N . GLN A 1 102 ? 7.816 -5.988 5.824 1 92.62 102 GLN A N 1
ATOM 798 C CA . GLN A 1 102 ? 6.777 -5.023 5.48 1 92.62 102 GLN A CA 1
ATOM 799 C C . GLN A 1 102 ? 5.586 -5.707 4.816 1 92.62 102 GLN A C 1
ATOM 801 O O . GLN A 1 102 ? 4.434 -5.438 5.156 1 92.62 102 GLN A O 1
ATOM 806 N N . LEU A 1 103 ? 5.789 -6.66 3.967 1 94.31 103 LEU A N 1
ATOM 807 C CA . LEU A 1 103 ? 4.746 -7.398 3.268 1 94.31 103 LEU A CA 1
ATOM 808 C C . LEU A 1 103 ? 3.967 -8.281 4.238 1 94.31 103 LEU A C 1
ATOM 810 O O . LEU A 1 103 ? 2.738 -8.367 4.156 1 94.31 103 LEU A O 1
ATOM 814 N N . SER A 1 104 ? 4.656 -8.883 5.094 1 91 104 SER A N 1
ATOM 815 C CA . SER A 1 104 ? 4.02 -9.742 6.086 1 91 104 SER A CA 1
ATOM 816 C C . SER A 1 104 ? 3.07 -8.945 6.973 1 91 104 SER A C 1
ATOM 818 O O . SER A 1 104 ? 1.964 -9.398 7.273 1 91 104 SER A O 1
ATOM 820 N N . ALA A 1 105 ? 3.504 -7.77 7.32 1 88.56 105 ALA A N 1
ATOM 821 C CA . ALA A 1 105 ? 2.662 -6.898 8.141 1 88.56 105 ALA A CA 1
ATOM 822 C C . ALA A 1 105 ? 1.405 -6.48 7.383 1 88.56 105 ALA A C 1
ATOM 824 O O . ALA A 1 105 ? 0.313 -6.438 7.957 1 88.56 105 ALA A O 1
ATOM 825 N N . LEU A 1 106 ? 1.602 -6.18 6.141 1 88.44 106 LEU A N 1
ATOM 826 C CA . LEU A 1 106 ? 0.481 -5.789 5.293 1 88.44 106 LEU A CA 1
ATOM 827 C C . LEU A 1 106 ? -0.544 -6.914 5.195 1 88.44 106 LEU A C 1
ATOM 829 O O . LEU A 1 106 ? -1.748 -6.672 5.309 1 88.44 106 LEU A O 1
ATOM 833 N N . PHE A 1 107 ? -0.104 -8.086 5.062 1 86.75 107 PHE A N 1
ATOM 834 C CA . PHE A 1 107 ? -0.978 -9.234 4.883 1 86.75 107 PHE A CA 1
ATOM 835 C C . PHE A 1 107 ? -1.705 -9.57 6.176 1 86.75 107 PHE A C 1
ATOM 837 O O . PHE A 1 107 ? -2.883 -9.93 6.16 1 86.75 107 PHE A O 1
ATOM 844 N N . GLU A 1 108 ? -1.087 -9.461 7.223 1 83.5 108 GLU A N 1
ATOM 845 C CA . GLU A 1 108 ? -1.709 -9.742 8.516 1 83.5 108 GLU A CA 1
ATOM 846 C C . GLU A 1 108 ? -2.836 -8.758 8.805 1 83.5 108 GLU A C 1
ATOM 848 O O . GLU A 1 108 ? -3.881 -9.133 9.336 1 83.5 108 GLU A O 1
ATOM 853 N N . ALA A 1 109 ? -2.611 -7.613 8.383 1 81.56 109 ALA A N 1
ATOM 854 C CA . ALA A 1 109 ? -3.619 -6.578 8.602 1 81.56 109 ALA A CA 1
ATOM 855 C C . ALA A 1 109 ? -4.801 -6.754 7.656 1 81.56 109 ALA A C 1
ATOM 857 O O . ALA A 1 109 ? -5.941 -6.441 8.008 1 81.56 109 ALA A O 1
ATOM 858 N N . ASP A 1 110 ? -4.559 -7.152 6.461 1 77.81 110 ASP A N 1
ATOM 859 C CA . ASP A 1 110 ? -5.594 -7.344 5.449 1 77.81 110 ASP A CA 1
ATOM 860 C C . ASP A 1 110 ? -6.531 -8.484 5.836 1 77.81 110 ASP A C 1
ATOM 862 O O . ASP A 1 110 ? -7.746 -8.398 5.625 1 77.81 110 ASP A O 1
ATOM 866 N N . LEU A 1 111 ? -6.027 -9.555 6.262 1 64.75 111 LEU A N 1
ATOM 867 C CA . LEU A 1 111 ? -6.828 -10.68 6.715 1 64.75 111 LEU A CA 1
ATOM 868 C C . LEU A 1 111 ? -7.773 -10.266 7.836 1 64.75 111 LEU A C 1
ATOM 870 O O . LEU A 1 111 ? -8.906 -10.758 7.918 1 64.75 111 LEU A O 1
ATOM 874 N N . ASP A 1 112 ? -7.293 -9.445 8.523 1 58.34 112 ASP A N 1
ATOM 875 C CA . ASP A 1 112 ? -8.141 -8.992 9.617 1 58.34 112 ASP A CA 1
ATOM 876 C C 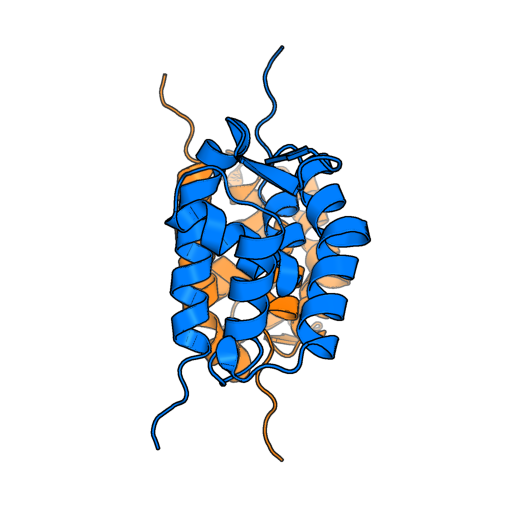. ASP A 1 112 ? -9.32 -8.172 9.102 1 58.34 112 ASP A C 1
ATOM 878 O O . ASP A 1 112 ? -10.422 -8.242 9.648 1 58.34 112 ASP A O 1
ATOM 882 N N . LEU A 1 113 ? -9.039 -7.57 8.133 1 54.03 113 LEU A N 1
ATOM 883 C CA . LEU A 1 113 ? -10.07 -6.703 7.582 1 54.03 113 LEU A CA 1
ATOM 884 C C . LEU A 1 113 ? -11.055 -7.5 6.738 1 54.03 113 LEU A C 1
ATOM 886 O O . LEU A 1 113 ? -12.219 -7.113 6.602 1 54.03 113 LEU A O 1
ATOM 890 N N . GLU A 1 114 ? -10.617 -8.445 6 1 54.72 114 GLU A N 1
ATOM 891 C CA . GLU A 1 114 ? -11.516 -9.234 5.164 1 54.72 114 GLU A CA 1
ATOM 892 C C . GLU A 1 114 ? -12.281 -10.266 5.996 1 54.72 114 GLU A C 1
ATOM 894 O O . GLU A 1 114 ? -13.227 -10.891 5.504 1 54.72 114 GLU A O 1
ATOM 899 N N . SER A 1 115 ? -11.859 -10.641 7.176 1 49.19 115 SER A N 1
ATOM 900 C CA . SER A 1 115 ? -12.672 -11.57 7.961 1 49.19 115 SER A CA 1
ATOM 901 C C . SER A 1 115 ? -14.062 -11.008 8.219 1 49.19 115 SER A C 1
ATOM 903 O O . SER A 1 115 ? -14.203 -9.883 8.711 1 49.19 115 SER A O 1
ATOM 905 N N . PRO A 1 116 ? -15.07 -11.609 7.562 1 39.28 116 PRO A N 1
ATOM 906 C CA . PRO A 1 116 ? -16.469 -11.234 7.816 1 39.28 116 PRO A CA 1
ATOM 907 C C . PRO A 1 116 ? -16.781 -11.102 9.305 1 39.28 116 PRO A C 1
ATOM 909 O O . PRO A 1 116 ? -16.234 -11.852 10.125 1 39.28 116 PRO A O 1
ATOM 912 N N . VAL A 1 117 ? -17.297 -9.875 9.805 1 35.06 117 VAL A N 1
ATOM 913 C CA . VAL A 1 117 ? -18.016 -9.844 11.07 1 35.06 117 VAL A CA 1
ATOM 914 C C . VAL A 1 117 ? -19.016 -10.984 11.133 1 35.06 117 VAL A C 1
ATOM 916 O O . VAL A 1 117 ? -19.953 -11.047 10.328 1 35.06 117 VAL A O 1
ATOM 919 N N . GLU A 1 118 ? -18.688 -12.195 11.602 1 34.44 118 GLU A N 1
ATOM 920 C CA . GLU A 1 118 ? -19.781 -13.062 12.039 1 34.44 118 GLU A CA 1
ATOM 921 C C . GLU A 1 118 ? -20.875 -12.258 12.742 1 34.44 118 GLU A C 1
ATOM 923 O O . GLU A 1 118 ? -20.625 -11.656 13.789 1 34.44 118 GLU A O 1
ATOM 928 N N . LEU A 1 119 ? -21.734 -11.672 12 1 23.98 119 LEU A N 1
ATOM 929 C CA . LEU A 1 119 ? -22.969 -11.539 12.742 1 23.98 119 LEU A CA 1
ATOM 930 C C . LEU A 1 119 ? -23.453 -12.898 13.242 1 23.98 119 LEU A C 1
ATOM 932 O O . 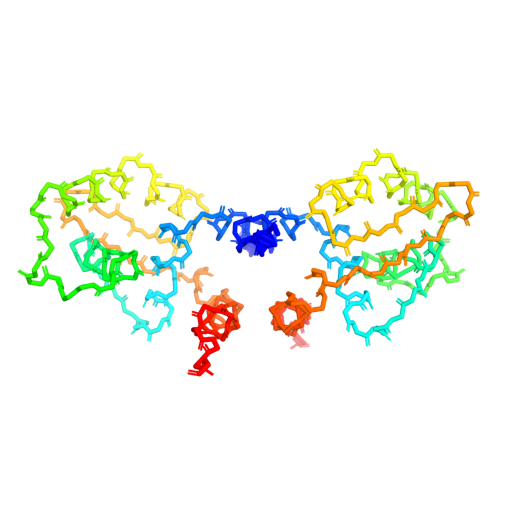LEU A 1 119 ? -23.359 -13.898 12.531 1 23.98 119 LEU A O 1
ATOM 936 N N . MET B 1 1 ? -28.109 2.111 3.068 1 37.06 1 MET B N 1
ATOM 937 C CA . MET B 1 1 ? -27.203 2.201 1.929 1 37.06 1 MET B CA 1
ATOM 938 C C . MET B 1 1 ? -25.969 1.33 2.145 1 37.06 1 MET B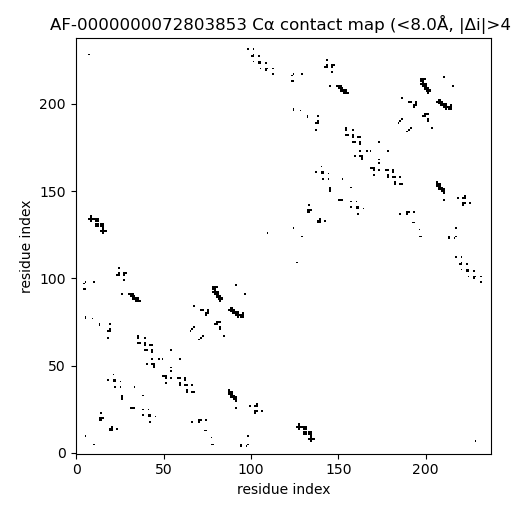 C 1
ATOM 940 O O . MET B 1 1 ? -25.391 1.325 3.232 1 37.06 1 MET B O 1
ATOM 944 N N . MET B 1 2 ? -25.844 0.249 1.765 1 43.81 2 MET B N 1
ATOM 945 C CA . MET B 1 2 ? -24.812 -0.733 2.111 1 43.81 2 MET B CA 1
ATOM 946 C C . MET B 1 2 ? -23.438 -0.089 2.141 1 43.81 2 MET B C 1
ATOM 948 O O . MET B 1 2 ? -23 0.487 1.146 1 43.81 2 MET B O 1
ATOM 952 N N . SER B 1 3 ? -23.062 0.721 3.115 1 50.62 3 SER B N 1
ATOM 953 C CA . SER B 1 3 ? -21.875 1.538 3.309 1 50.62 3 SER B CA 1
ATOM 954 C C . SER B 1 3 ? -20.625 0.812 2.828 1 50.62 3 SER B C 1
ATOM 956 O O . SER B 1 3 ? -20.266 -0.241 3.359 1 50.62 3 SER B O 1
ATOM 958 N N . SER B 1 4 ? -20.391 0.782 1.49 1 64.69 4 SER B N 1
ATOM 959 C CA . SER B 1 4 ? -19.297 0.029 0.891 1 64.69 4 SER B CA 1
ATOM 960 C C . SER B 1 4 ? -17.953 0.434 1.492 1 64.69 4 SER B C 1
ATOM 962 O O . SER B 1 4 ? -17.656 1.623 1.633 1 64.69 4 SER B O 1
ATOM 964 N N . SER B 1 5 ? -17.406 -0.323 2.34 1 81.12 5 SER B N 1
ATOM 965 C CA . SER B 1 5 ? -16.109 -0.149 2.996 1 81.12 5 SER B CA 1
ATOM 966 C C . SER B 1 5 ? -15 0.07 1.977 1 81.12 5 SER B C 1
ATOM 968 O O . SER B 1 5 ? -15.047 -0.474 0.871 1 81.12 5 SER B O 1
ATOM 970 N N . ILE B 1 6 ? -14.227 1.098 2.174 1 91.56 6 ILE B N 1
ATOM 971 C CA . ILE B 1 6 ? -13.047 1.362 1.355 1 91.56 6 ILE B CA 1
ATOM 972 C C . ILE B 1 6 ? -12.211 0.092 1.229 1 91.56 6 ILE B C 1
ATOM 974 O O . ILE B 1 6 ? -12.055 -0.653 2.199 1 91.56 6 ILE B O 1
ATOM 978 N N . ASP B 1 7 ? -11.867 -0.194 0.032 1 92.31 7 ASP B N 1
ATOM 979 C CA . ASP B 1 7 ? -11.141 -1.442 -0.194 1 92.31 7 ASP B CA 1
ATOM 980 C C . ASP B 1 7 ? -9.633 -1.238 -0.044 1 92.31 7 ASP 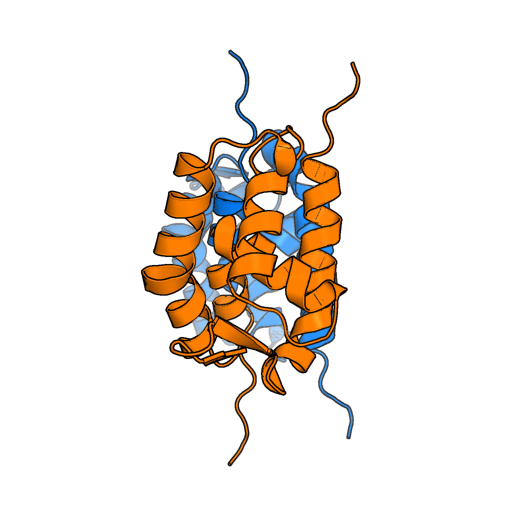B C 1
ATOM 982 O O . ASP B 1 7 ? -9.156 -0.105 -0.068 1 92.31 7 ASP B O 1
ATOM 986 N N . SER B 1 8 ? -8.945 -2.258 0.037 1 93.38 8 SER B N 1
ATOM 987 C CA . SER B 1 8 ? -7.512 -2.234 0.302 1 93.38 8 SER B CA 1
ATOM 988 C C . SER B 1 8 ? -6.742 -1.616 -0.862 1 93.38 8 SER B C 1
ATOM 990 O O . SER B 1 8 ? -5.723 -0.956 -0.657 1 93.38 8 SER B O 1
ATOM 992 N N . ASP B 1 9 ? -7.188 -1.814 -2.105 1 95.88 9 ASP B N 1
ATOM 993 C CA . ASP B 1 9 ? -6.523 -1.206 -3.256 1 95.88 9 ASP B CA 1
ATOM 994 C C . ASP B 1 9 ? -6.461 0.313 -3.113 1 95.88 9 ASP B C 1
ATOM 996 O O . ASP B 1 9 ? -5.434 0.927 -3.404 1 95.88 9 ASP B O 1
ATOM 1000 N N . THR B 1 10 ? -7.516 0.822 -2.633 1 96.69 10 THR B N 1
ATOM 1001 C CA . THR B 1 10 ? -7.609 2.268 -2.467 1 96.69 10 THR B CA 1
ATOM 1002 C C . THR B 1 10 ? -6.695 2.742 -1.341 1 96.69 10 THR B C 1
ATOM 1004 O O . THR B 1 10 ? -5.938 3.701 -1.509 1 96.69 10 THR B O 1
ATOM 1007 N N . VAL B 1 11 ? -6.695 2.074 -0.244 1 96.56 11 VAL B N 1
ATOM 1008 C CA . VAL B 1 11 ? -5.914 2.469 0.925 1 96.56 11 VAL B CA 1
ATOM 1009 C C . VAL B 1 11 ? -4.426 2.357 0.615 1 96.56 11 VAL B C 1
ATOM 1011 O O . VAL B 1 11 ? -3.66 3.289 0.872 1 96.56 11 VAL B O 1
ATOM 1014 N N . LEU B 1 12 ? -4.098 1.276 0.039 1 96.69 12 LEU B N 1
ATOM 1015 C CA . LEU B 1 12 ? -2.693 1.062 -0.29 1 96.69 12 LEU B CA 1
ATOM 1016 C C . LEU B 1 12 ? -2.236 2.031 -1.376 1 96.69 12 LEU B C 1
ATOM 1018 O O . LEU B 1 12 ? -1.1 2.508 -1.35 1 96.69 12 LEU B O 1
ATOM 1022 N N . GLY B 1 13 ? -3.08 2.318 -2.229 1 97.94 13 GLY B N 1
ATOM 1023 C CA . GLY B 1 13 ? -2.789 3.326 -3.234 1 97.94 13 GLY B CA 1
ATOM 1024 C C . GLY B 1 13 ? -2.512 4.695 -2.643 1 97.94 13 GLY B C 1
ATOM 1025 O O . GLY B 1 13 ? -1.609 5.402 -3.096 1 97.94 13 GLY B O 1
ATOM 1026 N N . LEU B 1 14 ? -3.299 5.055 -1.724 1 98.19 14 LEU B N 1
ATOM 1027 C CA . LEU B 1 14 ? -3.084 6.32 -1.029 1 98.19 14 LEU B CA 1
ATOM 1028 C C . LEU B 1 14 ? -1.736 6.324 -0.314 1 98.19 14 LEU B C 1
ATOM 1030 O O . LEU B 1 14 ? -1.024 7.328 -0.328 1 98.19 14 LEU B O 1
ATOM 1034 N N . CYS B 1 15 ? -1.368 5.191 0.213 1 96.88 15 CYS B N 1
ATOM 1035 C CA . CYS B 1 15 ? -0.157 5.082 1.018 1 96.88 15 CYS B CA 1
ATOM 1036 C C . CYS B 1 15 ? 1.077 4.961 0.132 1 96.88 15 CYS B C 1
ATOM 1038 O O . CYS B 1 15 ? 2.207 4.996 0.625 1 96.88 15 CYS B O 1
ATOM 1040 N N . ALA B 1 16 ? 0.818 4.844 -1.187 1 97.12 16 ALA B N 1
ATOM 1041 C CA . ALA B 1 16 ? 1.943 4.754 -2.113 1 97.12 16 ALA B CA 1
ATOM 1042 C C . ALA B 1 16 ? 2.523 6.133 -2.41 1 97.12 16 ALA B C 1
ATOM 1044 O O . ALA B 1 16 ? 3.109 6.352 -3.473 1 97.12 16 ALA B O 1
ATOM 1045 N N . ASP B 1 17 ? 2.357 7.035 -1.538 1 97 17 ASP B N 1
ATOM 1046 C CA . ASP B 1 17 ? 2.961 8.359 -1.449 1 97 17 ASP B CA 1
ATOM 1047 C C . ASP B 1 17 ? 3.389 8.672 -0.017 1 97 17 ASP B C 1
ATOM 1049 O O . ASP B 1 17 ? 2.609 8.5 0.922 1 97 17 ASP B O 1
ATOM 1053 N N . GLN B 1 18 ? 4.551 9.18 0.081 1 95 18 GLN B N 1
ATOM 1054 C CA . GLN B 1 18 ? 5.109 9.336 1.42 1 95 18 GLN B CA 1
ATOM 1055 C C . GLN B 1 18 ? 4.312 10.352 2.234 1 95 18 GLN B C 1
ATOM 1057 O O . GLN B 1 18 ? 4.055 10.141 3.42 1 95 18 GLN B O 1
ATOM 1062 N N . HIS B 1 19 ? 4.004 11.461 1.623 1 96.19 19 HIS B N 1
ATOM 1063 C CA . HIS B 1 19 ? 3.266 12.484 2.348 1 96.19 19 HIS B CA 1
ATOM 1064 C C . HIS B 1 19 ? 1.918 11.961 2.83 1 96.19 19 HIS B C 1
ATOM 1066 O O . HIS B 1 19 ? 1.565 12.125 4 1 96.19 19 HIS B O 1
ATOM 1072 N N . ARG B 1 20 ? 1.2 11.25 1.996 1 98.25 20 ARG B N 1
ATOM 1073 C CA . ARG B 1 20 ? -0.082 10.672 2.389 1 98.25 20 ARG B CA 1
ATOM 1074 C C . ARG B 1 20 ? 0.11 9.562 3.412 1 98.25 20 ARG B C 1
ATOM 1076 O O . ARG B 1 20 ? -0.667 9.438 4.363 1 98.25 20 ARG B O 1
ATOM 1083 N N . ARG B 1 21 ? 1.074 8.781 3.148 1 96.62 21 ARG B N 1
ATOM 1084 C CA . ARG B 1 21 ? 1.346 7.684 4.066 1 96.62 21 ARG B CA 1
ATOM 1085 C C . ARG B 1 21 ? 1.626 8.203 5.473 1 96.62 21 ARG B C 1
ATOM 1087 O O . ARG B 1 21 ? 1.087 7.676 6.453 1 96.62 21 ARG B O 1
ATOM 1094 N N . ILE B 1 22 ? 2.432 9.227 5.609 1 95.56 22 ILE B N 1
ATOM 1095 C CA . ILE B 1 22 ? 2.775 9.789 6.91 1 95.56 22 ILE B CA 1
ATOM 1096 C C . ILE B 1 22 ? 1.55 10.469 7.52 1 95.56 22 ILE B C 1
ATOM 1098 O O . ILE B 1 22 ? 1.275 10.312 8.711 1 95.56 22 ILE B O 1
ATOM 1102 N N . ALA B 1 23 ? 0.802 11.227 6.738 1 97.94 23 ALA B N 1
ATOM 1103 C CA . ALA B 1 23 ? -0.411 11.875 7.23 1 97.94 23 ALA B CA 1
ATOM 1104 C C . ALA B 1 23 ? -1.382 10.852 7.816 1 97.94 23 ALA B C 1
ATOM 1106 O O . ALA B 1 23 ? -1.91 11.039 8.914 1 97.94 23 ALA B O 1
ATOM 1107 N N . LEU B 1 24 ? -1.577 9.789 7.074 1 98.06 24 LEU B N 1
ATOM 1108 C CA . LEU B 1 24 ? -2.504 8.75 7.504 1 98.06 24 LEU B CA 1
ATOM 1109 C C . LEU B 1 24 ? -1.987 8.047 8.758 1 98.06 24 LEU B C 1
ATOM 1111 O O . LEU B 1 24 ? -2.766 7.711 9.648 1 98.06 24 LEU B O 1
ATOM 1115 N N . ALA B 1 25 ? -0.734 7.824 8.812 1 96.38 25 ALA B N 1
ATOM 1116 C CA . ALA B 1 25 ? -0.128 7.184 9.977 1 96.38 25 ALA B CA 1
ATOM 1117 C C . ALA B 1 25 ? -0.334 8.023 11.234 1 96.38 25 ALA B C 1
ATOM 1119 O O . ALA B 1 25 ? -0.695 7.496 12.289 1 96.38 25 ALA B O 1
ATOM 1120 N N . VAL B 1 26 ? -0.071 9.289 11.109 1 96.62 26 VAL B N 1
ATOM 1121 C CA . VAL B 1 26 ? -0.187 10.188 12.25 1 96.62 26 VAL B CA 1
ATOM 1122 C C . VAL B 1 26 ? -1.642 10.258 12.711 1 96.62 26 VAL B C 1
ATOM 1124 O O . VAL B 1 26 ? -1.921 10.234 13.906 1 96.62 26 VAL B O 1
ATOM 1127 N N . LEU B 1 27 ? -2.568 10.312 11.75 1 97.94 27 LEU B N 1
ATOM 1128 C CA . LEU B 1 27 ? -3.984 10.312 12.094 1 97.94 27 LEU B CA 1
ATOM 1129 C C . LEU B 1 27 ? -4.367 9.016 12.812 1 97.94 27 LEU B C 1
ATOM 1131 O O . LEU B 1 27 ? -5.133 9.039 13.773 1 97.94 27 LEU B O 1
ATOM 1135 N N . ALA B 1 28 ? -3.889 7.938 12.344 1 96.12 28 ALA B N 1
ATOM 1136 C CA . ALA B 1 28 ? -4.191 6.637 12.945 1 96.12 28 ALA B CA 1
ATOM 1137 C C . ALA B 1 28 ? -3.646 6.551 14.367 1 96.12 28 ALA B C 1
ATOM 1139 O O . ALA B 1 28 ? -4.277 5.953 15.242 1 96.12 28 ALA B O 1
ATOM 1140 N N . ASN B 1 29 ? -2.482 7.082 14.555 1 94.81 29 ASN B N 1
ATOM 1141 C CA . ASN B 1 29 ? -1.828 7.035 15.859 1 94.81 29 ASN B CA 1
ATOM 1142 C C . ASN B 1 29 ? -2.521 7.945 16.875 1 94.81 29 ASN B C 1
ATOM 1144 O O . ASN B 1 29 ? -2.709 7.566 18.031 1 94.81 29 ASN B O 1
ATOM 1148 N N . GLU B 1 30 ? -2.865 9.102 16.422 1 94.94 30 GLU B N 1
ATOM 1149 C CA . GLU B 1 30 ? -3.43 10.102 17.328 1 94.94 30 GLU B CA 1
ATOM 1150 C C . GLU B 1 30 ? -4.91 9.836 17.594 1 94.94 30 GLU B C 1
ATOM 1152 O O . GLU B 1 30 ? -5.422 10.156 18.656 1 94.94 30 GLU B O 1
ATOM 1157 N N . GLN B 1 31 ? -5.637 9.359 16.641 1 93.44 31 GLN B N 1
ATOM 1158 C CA . GLN B 1 31 ? -7.043 8.992 16.75 1 93.44 31 GLN B CA 1
ATOM 1159 C C . GLN B 1 31 ? -7.902 10.195 17.109 1 93.44 31 GLN B C 1
ATOM 1161 O O . GLN B 1 31 ? -8.758 10.109 18 1 93.44 31 GLN B O 1
ATOM 1166 N N . ARG B 1 32 ? -7.52 11.328 16.641 1 96.56 32 ARG B N 1
ATOM 1167 C CA . ARG B 1 32 ? -8.25 12.578 16.797 1 96.56 32 ARG B CA 1
ATOM 1168 C C . ARG B 1 32 ? -8.086 13.461 15.555 1 96.56 32 ARG B C 1
ATOM 1170 O O . ARG B 1 32 ? -7.312 13.125 14.656 1 96.56 32 ARG B O 1
ATOM 1177 N N . SER B 1 33 ? -8.875 14.555 15.586 1 98.12 33 SER B N 1
ATOM 1178 C CA . SER B 1 33 ? -8.719 15.547 14.523 1 98.12 33 SER B CA 1
ATOM 1179 C C . SER B 1 33 ? -7.402 16.297 14.656 1 98.12 33 SER B C 1
ATOM 1181 O O . SER B 1 33 ? -6.973 16.609 15.773 1 98.12 33 SER B O 1
ATOM 1183 N N . LEU B 1 34 ? -6.797 16.547 13.5 1 98.75 34 LEU B N 1
ATOM 1184 C CA . LEU B 1 34 ? -5.574 17.344 13.438 1 98.75 34 LEU B CA 1
ATOM 1185 C C . LEU B 1 34 ? -5.707 18.453 12.414 1 98.75 34 LEU B C 1
ATOM 1187 O O . LEU B 1 34 ? -6.59 18.406 11.555 1 98.75 34 LEU B O 1
ATOM 1191 N N . THR B 1 35 ? -4.824 19.406 12.562 1 98.56 35 THR B N 1
ATOM 1192 C CA . THR B 1 35 ? -4.812 20.484 11.586 1 98.56 35 THR B CA 1
ATOM 1193 C C . THR B 1 35 ? -3.834 20.172 10.453 1 98.56 35 THR B C 1
ATOM 1195 O O . THR B 1 35 ? -2.938 19.344 10.609 1 98.56 35 THR B O 1
ATOM 1198 N N . ARG B 1 36 ? -4.016 20.797 9.328 1 98.44 36 ARG B N 1
ATOM 1199 C CA . ARG B 1 36 ? -3.053 20.719 8.234 1 98.44 36 ARG B CA 1
ATOM 1200 C C . ARG B 1 36 ? -1.649 21.078 8.719 1 98.44 36 ARG B C 1
ATOM 1202 O O . ARG B 1 36 ? -0.666 20.484 8.266 1 98.44 36 ARG B O 1
ATOM 1209 N N . ASN B 1 37 ? -1.533 22.031 9.672 1 97.06 37 ASN B N 1
ATOM 1210 C CA . ASN B 1 37 ? -0.247 22.438 10.234 1 97.06 37 ASN B CA 1
ATOM 1211 C C . ASN B 1 37 ? 0.394 21.297 11.023 1 97.06 37 ASN B C 1
ATOM 1213 O O . ASN B 1 37 ? 1.605 21.078 10.945 1 97.06 37 ASN B O 1
ATOM 1217 N N . ASP B 1 38 ? -0.407 20.609 11.805 1 97.12 38 ASP B N 1
ATOM 1218 C CA . ASP B 1 38 ? 0.091 19.453 12.539 1 97.12 38 ASP B CA 1
ATOM 1219 C C . ASP B 1 38 ? 0.678 18.406 11.594 1 97.12 38 ASP B C 1
ATOM 1221 O O . ASP B 1 38 ? 1.766 17.875 11.836 1 97.12 38 ASP B O 1
ATOM 1225 N N . LEU B 1 39 ? -0.061 18.156 10.555 1 98.06 39 LEU B N 1
ATOM 1226 C CA . LEU B 1 39 ? 0.367 17.141 9.586 1 98.06 39 LEU B CA 1
ATOM 1227 C C . LEU B 1 39 ? 1.606 17.609 8.828 1 98.06 39 LEU B C 1
ATOM 1229 O O . LEU B 1 39 ? 2.502 16.812 8.547 1 98.06 39 LEU B O 1
ATOM 1233 N N . THR B 1 40 ? 1.709 18.906 8.523 1 97.12 40 THR B N 1
ATOM 1234 C CA . THR B 1 40 ? 2.873 19.484 7.867 1 97.12 40 THR B CA 1
ATOM 1235 C C . THR B 1 40 ? 4.133 19.266 8.695 1 97.12 40 THR B C 1
ATOM 1237 O O . THR B 1 40 ? 5.156 18.812 8.172 1 97.12 40 THR B O 1
ATOM 1240 N N . LYS B 1 41 ? 4.016 19.469 9.953 1 95.19 41 LYS B N 1
ATOM 1241 C CA . LYS B 1 41 ? 5.152 19.297 10.852 1 95.19 41 LYS B CA 1
ATOM 1242 C C . LYS B 1 41 ? 5.566 17.828 10.945 1 95.19 41 LYS B C 1
ATOM 1244 O O . LYS B 1 41 ? 6.758 17.516 10.945 1 95.19 41 LYS B O 1
ATOM 1249 N N . ALA B 1 42 ? 4.605 16.953 11.031 1 94.12 42 ALA B N 1
ATOM 1250 C CA . ALA B 1 42 ? 4.898 15.516 11.117 1 94.12 42 ALA B CA 1
ATOM 1251 C C . ALA B 1 42 ? 5.613 15.031 9.859 1 94.12 42 ALA B C 1
ATOM 1253 O O . ALA B 1 42 ? 6.586 14.273 9.945 1 94.12 42 ALA B O 1
ATOM 1254 N N . ILE B 1 43 ? 5.195 15.5 8.719 1 95.12 43 ILE B N 1
ATOM 1255 C CA . ILE B 1 43 ? 5.77 15.094 7.438 1 95.12 43 ILE B CA 1
ATOM 1256 C C . ILE B 1 43 ? 7.176 15.664 7.301 1 95.12 43 ILE B C 1
ATOM 1258 O O . ILE B 1 43 ? 8.102 14.961 6.883 1 95.12 43 ILE B O 1
ATOM 1262 N N . ALA B 1 44 ? 7.363 16.891 7.691 1 92.5 44 ALA B N 1
ATOM 1263 C CA . ALA B 1 44 ? 8.68 17.516 7.617 1 92.5 44 ALA B CA 1
ATOM 1264 C C . ALA B 1 44 ? 9.68 16.812 8.531 1 92.5 44 ALA B C 1
ATOM 1266 O O . ALA B 1 44 ? 10.828 16.594 8.141 1 92.5 44 ALA B O 1
ATOM 1267 N N . LYS B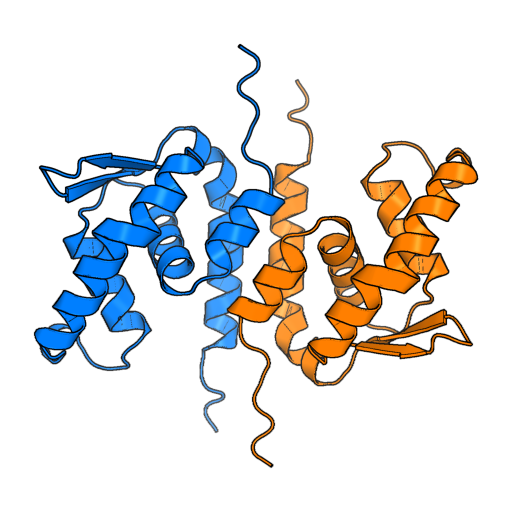 1 45 ? 9.242 16.516 9.703 1 90.31 45 LYS B N 1
ATOM 1268 C CA . LYS B 1 45 ? 10.094 15.812 10.664 1 90.31 45 LYS B CA 1
ATOM 1269 C C . LYS B 1 45 ? 10.523 14.453 10.133 1 90.31 45 LYS B C 1
ATOM 1271 O O . LYS B 1 45 ? 11.68 14.055 10.281 1 90.31 45 LYS B O 1
ATOM 1276 N N . HIS B 1 46 ? 9.633 13.75 9.5 1 87.94 46 HIS B N 1
ATOM 1277 C CA . HIS B 1 46 ? 9.914 12.43 8.945 1 87.94 46 HIS B CA 1
ATOM 1278 C C . HIS B 1 46 ? 10.922 12.523 7.801 1 87.94 46 HIS B C 1
ATOM 1280 O O . HIS B 1 46 ? 11.828 11.688 7.699 1 87.94 46 HIS B O 1
ATOM 1286 N N . ASN B 1 47 ? 10.711 13.477 6.961 1 85.19 47 ASN B N 1
ATOM 1287 C CA . ASN B 1 47 ? 11.516 13.617 5.754 1 85.19 47 ASN B CA 1
ATOM 1288 C C . ASN B 1 47 ? 12.906 14.156 6.07 1 85.19 47 ASN B C 1
ATOM 1290 O O . ASN B 1 47 ? 13.859 13.906 5.324 1 85.19 47 ASN B O 1
ATOM 1294 N N . HIS B 1 48 ? 12.836 14.938 7.172 1 77.69 48 HIS B N 1
ATOM 1295 C CA . HIS B 1 48 ? 14.109 15.586 7.449 1 77.69 48 HIS B CA 1
ATOM 1296 C C . HIS B 1 48 ? 14.664 15.156 8.805 1 77.69 48 HIS B C 1
ATOM 1298 O O . HIS B 1 48 ? 13.906 14.906 9.742 1 77.69 48 HIS B O 1
ATOM 1304 N N . HIS B 1 49 ? 15.633 14.633 8.812 1 70.31 49 HIS B N 1
ATOM 1305 C CA . HIS B 1 49 ? 16.297 14.188 10.031 1 70.31 49 HIS B CA 1
ATOM 1306 C C . HIS B 1 49 ? 16.703 15.367 10.906 1 70.31 49 HIS B C 1
ATOM 1308 O O . HIS B 1 49 ? 17.766 15.352 11.523 1 70.31 49 HIS B O 1
ATOM 1314 N N . VAL B 1 50 ? 16.047 16.375 10.836 1 72.44 50 VAL B N 1
ATOM 1315 C CA . VAL B 1 50 ? 16.297 17.531 11.68 1 72.44 50 VAL B CA 1
ATOM 1316 C C . VAL B 1 50 ? 15.008 17.938 12.391 1 72.44 50 VAL B C 1
ATOM 1318 O O . VAL B 1 50 ? 13.906 17.719 11.875 1 72.44 50 VAL B O 1
ATOM 1321 N N . PRO B 1 51 ? 15.219 18.562 13.711 1 76 51 PRO B N 1
ATOM 1322 C CA . PRO B 1 51 ? 14.016 19.047 14.398 1 76 51 PRO B CA 1
ATOM 1323 C C . PRO B 1 51 ? 13.258 20.094 13.594 1 76 51 PRO B C 1
ATOM 1325 O O . PRO B 1 51 ? 13.867 20.859 12.844 1 76 51 PRO B O 1
ATOM 1328 N N . VAL B 1 52 ? 11.938 20.094 13.734 1 74.75 52 VAL B N 1
ATOM 1329 C CA . VAL B 1 52 ? 11.039 20.984 13.008 1 74.75 52 VAL B CA 1
ATOM 1330 C C . VAL B 1 52 ? 11.453 22.438 13.25 1 74.75 52 VAL B C 1
ATOM 1332 O O . VAL B 1 52 ? 11.312 23.281 12.367 1 74.75 52 VAL B O 1
ATOM 1335 N N . THR B 1 53 ? 11.961 22.609 14.375 1 79.56 53 THR B N 1
ATOM 1336 C CA . THR B 1 53 ? 12.367 23.969 14.727 1 79.56 53 THR B CA 1
ATOM 1337 C C . THR B 1 53 ? 13.57 24.422 13.891 1 79.56 53 THR B C 1
ATOM 1339 O O . THR B 1 53 ? 13.82 25.609 13.742 1 79.56 53 THR B O 1
ATOM 1342 N N . GLU B 1 54 ? 14.188 23.531 13.297 1 83.94 54 GLU B N 1
ATOM 1343 C CA . GLU B 1 54 ? 15.383 23.828 12.508 1 83.94 54 GLU B CA 1
ATOM 1344 C C . GLU B 1 54 ? 15.102 23.688 11.016 1 83.94 54 GLU B C 1
ATOM 1346 O O . GLU B 1 54 ? 15.969 23.969 10.188 1 83.94 54 GLU B O 1
ATOM 1351 N N . MET B 1 55 ? 13.922 23.375 10.75 1 82 55 MET B N 1
ATOM 1352 C CA . MET B 1 55 ? 13.555 23.203 9.352 1 82 55 MET B CA 1
ATOM 1353 C C . MET B 1 55 ? 13.312 24.547 8.68 1 82 55 MET B C 1
ATOM 1355 O O . MET B 1 55 ? 12.641 25.422 9.25 1 82 55 MET B O 1
ATOM 1359 N N . PRO B 1 56 ? 13.898 24.719 7.562 1 86.12 56 PRO B N 1
ATOM 1360 C CA . PRO B 1 56 ? 13.617 25.953 6.836 1 86.12 56 PRO B CA 1
ATOM 1361 C C . PRO B 1 56 ? 12.125 26.172 6.605 1 86.12 56 PRO B C 1
ATOM 1363 O O . PRO B 1 56 ? 11.398 25.219 6.293 1 86.12 56 PRO B O 1
ATOM 1366 N N . LYS B 1 57 ? 11.734 27.391 6.781 1 91.38 57 LYS B N 1
ATOM 1367 C CA . LYS B 1 57 ? 10.336 27.781 6.598 1 91.38 57 LYS B CA 1
ATOM 1368 C C . LYS B 1 57 ? 9.859 27.453 5.184 1 91.38 57 LYS B C 1
ATOM 1370 O O . LYS B 1 57 ? 8.695 27.109 4.977 1 91.38 57 LYS B O 1
ATOM 1375 N N . GLU B 1 58 ? 10.773 27.531 4.23 1 9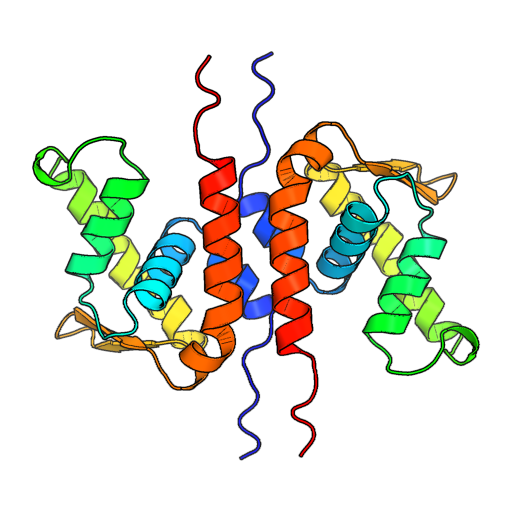2.38 58 GLU B N 1
ATOM 1376 C CA . GLU B 1 58 ? 10.445 27.266 2.832 1 92.38 58 GLU B CA 1
ATOM 1377 C C . GLU B 1 58 ? 10.016 25.812 2.633 1 92.38 58 GLU B C 1
ATOM 1379 O O . GLU B 1 58 ? 9.086 25.547 1.866 1 92.38 58 GLU B O 1
ATOM 1384 N N . ARG B 1 59 ? 10.656 24.969 3.326 1 90.56 59 ARG B N 1
ATOM 1385 C CA . ARG B 1 59 ? 10.336 23.547 3.201 1 90.56 59 ARG B CA 1
ATOM 1386 C C . ARG B 1 59 ? 8.984 23.234 3.842 1 90.56 59 ARG B C 1
ATOM 1388 O O . ARG B 1 59 ? 8.195 22.469 3.297 1 90.56 59 ARG B O 1
ATOM 1395 N N . LEU B 1 60 ? 8.734 23.859 4.961 1 94.38 60 LEU B N 1
ATOM 1396 C CA . LEU B 1 60 ? 7.445 23.688 5.621 1 94.38 60 LEU B CA 1
ATOM 1397 C C . LEU B 1 60 ? 6.309 24.203 4.734 1 94.38 60 LEU B C 1
ATOM 1399 O O . LEU B 1 60 ? 5.266 23.547 4.625 1 94.38 60 LEU B O 1
ATOM 1403 N N . SER B 1 61 ? 6.543 25.25 4.051 1 96.19 61 SER B N 1
ATOM 1404 C CA . SER B 1 61 ? 5.531 25.828 3.174 1 96.19 61 SER B CA 1
ATOM 1405 C C . SER B 1 61 ? 5.258 24.922 1.977 1 96.19 61 SER B C 1
ATOM 1407 O O . SER B 1 61 ? 4.113 24.781 1.543 1 96.19 61 SER B O 1
ATOM 1409 N N . GLU B 1 62 ? 6.277 24.375 1.454 1 96.12 62 GLU B N 1
ATOM 1410 C CA . GLU B 1 62 ? 6.121 23.469 0.32 1 96.12 62 GLU B CA 1
ATOM 1411 C C . GLU B 1 62 ? 5.262 22.266 0.691 1 96.12 62 GLU B C 1
ATOM 1413 O O . GLU B 1 62 ? 4.367 21.875 -0.062 1 96.12 62 GLU B O 1
ATOM 1418 N N . VAL B 1 63 ? 5.539 21.703 1.86 1 96.56 63 VAL B N 1
ATOM 1419 C CA . VAL B 1 63 ? 4.789 20.547 2.332 1 96.56 63 VAL B CA 1
ATOM 1420 C C . VAL B 1 63 ? 3.336 20.938 2.578 1 96.56 63 VAL B C 1
ATOM 1422 O O . VAL B 1 63 ? 2.416 20.219 2.176 1 96.56 63 VAL B O 1
ATOM 1425 N N . GLN B 1 64 ? 3.172 22.094 3.238 1 98.12 64 GLN B N 1
ATOM 1426 C CA . GLN B 1 64 ? 1.825 22.547 3.562 1 98.12 64 GLN B CA 1
ATOM 1427 C C . GLN B 1 64 ? 1.006 22.797 2.299 1 98.12 64 GLN B C 1
ATOM 1429 O O . GLN B 1 64 ? -0.171 22.438 2.236 1 98.12 64 GLN B O 1
ATOM 1434 N N . ILE B 1 65 ? 1.57 23.359 1.288 1 98.5 65 ILE B N 1
ATOM 1435 C CA . ILE B 1 65 ? 0.905 23.688 0.031 1 98.5 65 ILE B CA 1
ATOM 1436 C C . ILE B 1 65 ? 0.485 22.391 -0.675 1 98.5 65 ILE B C 1
ATOM 1438 O O . ILE B 1 65 ? -0.651 22.281 -1.139 1 98.5 65 ILE B O 1
ATOM 1442 N N . SER B 1 66 ? 1.397 21.438 -0.75 1 98.06 66 SER B N 1
ATOM 1443 C CA . SER B 1 66 ? 1.063 20.188 -1.423 1 98.06 66 SER B CA 1
ATOM 1444 C C . SER B 1 66 ? -0.017 19.422 -0.666 1 98.06 66 SER B C 1
ATOM 1446 O O . SER B 1 66 ? -0.891 18.797 -1.276 1 98.06 66 SER B O 1
ATOM 1448 N N . LEU B 1 67 ? 0.043 19.469 0.688 1 98.5 67 LEU B N 1
ATOM 1449 C CA . LEU B 1 67 ? -0.989 18.828 1.498 1 98.5 67 LEU B CA 1
ATOM 1450 C C . LEU B 1 67 ? -2.365 19.406 1.177 1 98.5 67 LEU B C 1
ATOM 1452 O O . LEU B 1 67 ? -3.328 18.656 0.999 1 98.5 67 LEU B O 1
ATOM 1456 N N . HIS B 1 68 ? -2.465 20.672 1.052 1 98.56 68 HIS B N 1
ATOM 1457 C CA . HIS B 1 68 ? -3.721 21.375 0.823 1 98.56 68 HIS B CA 1
ATOM 1458 C C . HIS B 1 68 ? -4.246 21.125 -0.587 1 98.56 68 HIS B C 1
ATOM 1460 O O . HIS B 1 68 ? -5.438 20.875 -0.774 1 98.56 68 HIS B O 1
ATOM 1466 N N . HIS B 1 69 ? -3.402 21.109 -1.539 1 98.38 69 HIS B N 1
ATOM 1467 C CA . HIS B 1 69 ? -3.848 21.156 -2.928 1 98.38 69 HIS B CA 1
ATOM 1468 C C . HIS B 1 69 ? -3.943 19.75 -3.516 1 98.38 69 HIS B C 1
ATOM 1470 O O . HIS B 1 69 ? -4.797 19.484 -4.367 1 98.38 69 HIS B O 1
ATOM 1476 N N . VAL B 1 70 ? -3.119 18.859 -2.99 1 98.62 70 VAL B N 1
ATOM 1477 C CA . VAL B 1 70 ? -3.018 17.562 -3.648 1 98.62 70 VAL B CA 1
ATOM 1478 C C . VAL B 1 70 ? -3.402 16.469 -2.668 1 98.62 70 VAL B C 1
ATOM 1480 O O . VAL B 1 70 ? -4.344 15.703 -2.914 1 98.62 70 VAL B O 1
ATOM 1483 N N . HIS B 1 71 ? -2.773 16.297 -1.553 1 98.75 71 HIS B N 1
ATOM 1484 C CA . HIS B 1 71 ? -2.777 15.078 -0.76 1 98.75 71 HIS B CA 1
ATOM 1485 C C . HIS B 1 71 ? -4.051 14.961 0.072 1 98.75 71 HIS B C 1
ATOM 1487 O O . HIS B 1 71 ? -4.703 13.914 0.078 1 98.75 71 HIS B O 1
ATOM 1493 N N . LEU B 1 72 ? -4.395 16.062 0.759 1 98.81 72 LEU B N 1
ATOM 1494 C CA . LEU B 1 72 ? -5.562 15.969 1.631 1 98.81 72 LEU B CA 1
ATOM 1495 C C . LEU B 1 72 ? -6.84 15.82 0.813 1 98.81 72 LEU B C 1
ATOM 1497 O O . LEU B 1 72 ? -7.727 15.047 1.179 1 98.81 72 LEU B O 1
ATOM 1501 N N . PRO B 1 73 ? -6.98 16.484 -0.373 1 98.75 73 PRO B N 1
ATOM 1502 C CA . PRO B 1 73 ? -8.156 16.25 -1.217 1 98.75 73 PRO B CA 1
ATOM 1503 C C . PRO B 1 73 ? -8.258 14.789 -1.676 1 98.75 73 PRO B C 1
ATOM 1505 O O . PRO B 1 73 ? -9.359 14.242 -1.743 1 98.75 73 PRO B O 1
ATOM 1508 N N . LYS B 1 74 ? -7.16 14.141 -1.995 1 98.75 74 LYS B N 1
ATOM 1509 C CA . LYS B 1 74 ? -7.176 12.75 -2.422 1 98.75 74 LYS B CA 1
ATOM 1510 C C . LYS B 1 74 ? -7.633 11.836 -1.289 1 98.75 74 LYS B C 1
ATOM 1512 O O . LYS B 1 74 ? -8.406 10.898 -1.513 1 98.75 74 LYS B O 1
ATOM 1517 N N . ILE B 1 75 ? -7.18 12.078 -0.104 1 98.75 75 ILE B N 1
ATOM 1518 C CA . ILE B 1 75 ? -7.566 11.289 1.058 1 98.75 75 ILE B CA 1
ATOM 1519 C C . ILE B 1 75 ? -9.055 11.484 1.348 1 98.75 75 ILE B C 1
ATOM 1521 O O . ILE B 1 75 ? -9.766 10.523 1.648 1 98.75 75 ILE B O 1
ATOM 1525 N N . GLU B 1 76 ? -9.445 12.727 1.203 1 98.69 76 GLU B N 1
ATOM 1526 C CA . GLU B 1 76 ? -10.852 13.039 1.423 1 98.69 76 GLU B CA 1
ATOM 1527 C C . GLU B 1 76 ? -11.734 12.375 0.364 1 98.69 76 GLU B C 1
ATOM 1529 O O . GLU B 1 76 ? -12.812 11.875 0.674 1 98.69 76 GLU B O 1
ATOM 1534 N N . ALA B 1 77 ? -11.281 12.406 -0.855 1 98.38 77 ALA B N 1
ATOM 1535 C CA . ALA B 1 77 ? -12.039 11.812 -1.953 1 98.38 77 ALA B CA 1
ATOM 1536 C C . ALA B 1 77 ? -12.258 10.32 -1.719 1 98.38 77 ALA B C 1
ATOM 1538 O O . ALA B 1 77 ? -13.258 9.75 -2.174 1 98.38 77 ALA B O 1
ATOM 1539 N N . ALA B 1 78 ? -11.352 9.711 -1.008 1 97.75 78 ALA B N 1
ATOM 1540 C CA . ALA B 1 78 ? -11.477 8.289 -0.686 1 97.75 78 ALA B CA 1
ATOM 1541 C C . ALA B 1 78 ? -12.414 8.078 0.499 1 97.75 78 ALA B C 1
ATOM 1543 O O . ALA B 1 78 ? -12.742 6.941 0.846 1 97.75 78 ALA B O 1
ATOM 1544 N N . GLY B 1 79 ? -12.766 9.164 1.129 1 97.81 79 GLY B N 1
ATOM 1545 C CA . GLY B 1 79 ? -13.75 9.102 2.197 1 97.81 79 GLY B CA 1
ATOM 1546 C C . GLY B 1 79 ? -13.125 8.891 3.568 1 97.81 79 GLY B C 1
ATOM 1547 O O . GLY B 1 79 ? -13.828 8.57 4.527 1 97.81 79 GLY B O 1
ATOM 1548 N N . LEU B 1 80 ? -11.836 9.086 3.721 1 98.38 80 LEU B N 1
ATOM 1549 C CA . LEU B 1 80 ? -11.148 8.727 4.957 1 98.38 80 LEU B CA 1
ATOM 1550 C C . LEU B 1 80 ? -11.117 9.914 5.922 1 98.38 80 LEU B C 1
ATOM 1552 O O . LEU B 1 80 ? -11.023 9.727 7.137 1 98.38 80 LEU B O 1
ATOM 1556 N N . VAL B 1 81 ? -11.234 11.141 5.363 1 98.69 81 VAL B N 1
ATOM 1557 C CA . VAL B 1 81 ? -11.219 12.312 6.234 1 98.69 81 VAL B CA 1
ATOM 1558 C C . VAL B 1 81 ? -12.211 13.352 5.723 1 98.69 81 VAL B C 1
ATOM 1560 O O . VAL B 1 81 ? -12.594 13.328 4.551 1 98.69 81 VAL B O 1
ATOM 1563 N N . ASN B 1 82 ? -12.695 14.141 6.57 1 98.75 82 ASN B N 1
ATOM 1564 C CA . ASN B 1 82 ? -13.273 15.438 6.238 1 98.75 82 ASN B CA 1
ATOM 1565 C C . ASN B 1 82 ? -12.25 16.562 6.395 1 98.75 82 ASN B C 1
ATOM 1567 O O . ASN B 1 82 ? -11.742 16.797 7.496 1 98.75 82 ASN B O 1
ATOM 1571 N N . TYR B 1 83 ? -11.953 17.234 5.34 1 98.81 83 TYR B N 1
ATOM 1572 C CA . TYR B 1 83 ? -10.953 18.297 5.344 1 98.81 83 TYR B CA 1
ATOM 1573 C C . TYR B 1 83 ? -11.609 19.672 5.172 1 98.81 83 TYR B C 1
ATOM 1575 O O . TYR B 1 83 ? -12.133 19.984 4.102 1 98.81 83 TYR B O 1
ATOM 1583 N N . ASP B 1 84 ? -11.648 20.422 6.238 1 98.5 84 ASP B N 1
ATOM 1584 C CA . ASP B 1 84 ? -12.109 21.797 6.188 1 98.5 84 ASP B CA 1
ATOM 1585 C C . ASP B 1 84 ? -11 22.734 5.688 1 98.5 84 ASP B C 1
ATOM 1587 O O . ASP B 1 84 ? -10.117 23.125 6.453 1 98.5 84 ASP B O 1
ATOM 1591 N N . GLN B 1 85 ? -11.086 23.125 4.539 1 96.81 85 GLN B N 1
ATOM 1592 C CA . GLN B 1 85 ? -10.023 23.875 3.893 1 96.81 85 GLN B CA 1
ATOM 1593 C C . GLN B 1 85 ? -9.891 25.266 4.496 1 96.81 85 GLN B C 1
ATOM 1595 O O . GLN B 1 85 ? -8.797 25.844 4.512 1 96.81 85 GLN B O 1
ATOM 1600 N N . GLU B 1 86 ? -11 25.812 4.93 1 97.06 86 GLU B N 1
ATOM 1601 C CA . GLU B 1 86 ? -10.984 27.141 5.504 1 97.06 86 GLU B CA 1
ATOM 1602 C C . GLU B 1 86 ? -10.266 27.156 6.852 1 97.06 86 GLU B C 1
ATOM 1604 O O . GLU B 1 86 ? -9.445 28.031 7.117 1 97.06 86 GLU B O 1
ATOM 1609 N N . ARG B 1 87 ? -10.555 26.172 7.656 1 96.81 87 ARG B N 1
ATOM 1610 C CA . ARG B 1 87 ? -9.984 26.109 9 1 96.81 87 ARG B CA 1
ATOM 1611 C C . ARG B 1 87 ? -8.711 25.281 9.016 1 96.81 87 ARG B C 1
ATOM 1613 O O . ARG B 1 87 ? -7.938 25.328 9.977 1 96.81 87 ARG B O 1
ATOM 1620 N N . GLY B 1 88 ? -8.531 24.469 7.973 1 98 88 GLY B N 1
ATOM 1621 C CA . GLY B 1 88 ? -7.395 23.562 7.922 1 98 88 GLY B CA 1
ATOM 1622 C C . GLY B 1 88 ? -7.547 22.359 8.844 1 98 88 GLY B C 1
ATOM 1623 O O . GLY B 1 88 ? -6.559 21.844 9.375 1 98 88 GLY B O 1
ATOM 1624 N N . LEU B 1 89 ? -8.688 22.016 9.125 1 98.75 89 LEU B N 1
ATOM 1625 C CA . LEU B 1 89 ? -8.961 20.922 10.047 1 98.75 89 LEU B CA 1
ATOM 1626 C C . LEU B 1 89 ? -9.188 19.609 9.297 1 98.75 89 LEU B C 1
ATOM 1628 O O . LEU B 1 89 ? -9.914 19.578 8.305 1 98.75 89 LEU B O 1
ATOM 1632 N N . VAL B 1 90 ? -8.555 18.531 9.727 1 98.88 90 VAL B N 1
ATOM 1633 C CA . VAL B 1 90 ? -8.625 17.188 9.133 1 98.88 90 VAL B CA 1
ATOM 1634 C C . VAL B 1 90 ? -9.211 16.219 10.141 1 98.88 90 VAL B C 1
ATOM 1636 O O . VAL B 1 90 ? -8.586 15.906 11.164 1 98.88 90 VAL B O 1
ATOM 1639 N N . GLU B 1 91 ? -10.375 15.727 9.773 1 98.69 91 GLU B N 1
ATOM 1640 C CA . GLU B 1 91 ? -11.109 14.898 10.727 1 98.69 91 GLU B CA 1
ATOM 1641 C C . GLU B 1 91 ? -11.32 13.492 10.18 1 98.69 91 GLU B C 1
ATOM 1643 O O . GLU B 1 91 ? -11.961 13.305 9.148 1 98.69 91 GLU B O 1
ATOM 1648 N N . PRO B 1 92 ? -10.805 12.477 10.914 1 98.31 92 PRO B N 1
ATOM 1649 C CA . PRO B 1 92 ? -11.078 11.102 10.484 1 98.31 92 PRO B CA 1
ATOM 1650 C C . PRO B 1 92 ? -12.57 10.781 10.461 1 98.31 92 PRO B C 1
ATOM 1652 O O . PRO B 1 92 ? -13.32 11.242 11.328 1 98.31 92 PRO B O 1
ATOM 1655 N N . THR B 1 93 ? -12.984 10.031 9.461 1 97.75 93 THR B N 1
ATOM 1656 C CA . THR B 1 93 ? -14.367 9.594 9.328 1 97.75 93 THR B CA 1
ATOM 1657 C C . THR B 1 93 ? -14.562 8.211 9.953 1 97.75 93 THR B C 1
ATOM 1659 O O . THR B 1 93 ? -13.609 7.617 10.461 1 97.75 93 THR B O 1
ATOM 1662 N N . GLU B 1 94 ? -15.805 7.734 9.867 1 95.31 94 GLU B N 1
ATOM 1663 C CA . GLU B 1 94 ? -16.094 6.371 10.312 1 95.31 94 GLU B CA 1
ATOM 1664 C C . GLU B 1 94 ? -15.344 5.348 9.461 1 95.31 94 GLU B C 1
ATOM 1666 O O . GLU B 1 94 ? -14.93 4.305 9.961 1 95.31 94 GLU B O 1
ATOM 1671 N N . GLN B 1 95 ? -15.203 5.66 8.211 1 95.56 95 GLN B N 1
ATOM 1672 C CA . GLN B 1 95 ? -14.469 4.777 7.309 1 95.56 95 GLN B CA 1
ATOM 1673 C C . GLN B 1 95 ? -13 4.684 7.703 1 95.56 95 GLN B C 1
ATOM 1675 O O . GLN B 1 95 ? -12.383 3.623 7.578 1 95.56 95 GLN B O 1
ATOM 1680 N N . PHE B 1 96 ? -12.43 5.746 8.156 1 97.12 96 PHE B N 1
ATOM 1681 C CA . PHE B 1 96 ? -11.055 5.75 8.633 1 97.12 96 PHE B CA 1
ATOM 1682 C C . PHE B 1 96 ? -10.859 4.746 9.766 1 97.12 96 PHE B C 1
ATOM 1684 O O . PHE B 1 96 ? -9.852 4.039 9.812 1 97.12 96 PHE B O 1
ATOM 1691 N N . GLU B 1 97 ? -11.812 4.719 10.641 1 93.94 97 GLU B N 1
ATOM 1692 C CA . GLU B 1 97 ? -11.727 3.818 11.789 1 93.94 97 GLU B CA 1
ATOM 1693 C C . GLU B 1 97 ? -11.648 2.361 11.336 1 93.94 97 GLU B C 1
ATOM 1695 O O . GLU B 1 97 ? -11 1.54 11.984 1 93.94 97 GLU B O 1
ATOM 1700 N N . GLU B 1 98 ? -12.312 2.084 10.25 1 91.81 98 GLU B N 1
ATOM 1701 C CA . GLU B 1 98 ? -12.344 0.719 9.734 1 91.81 98 GLU B CA 1
ATOM 1702 C C . GLU B 1 98 ? -10.969 0.297 9.211 1 91.81 98 GLU B C 1
ATOM 1704 O O . GLU B 1 98 ? -10.602 -0.875 9.305 1 91.81 98 GLU B O 1
ATOM 1709 N N . VAL B 1 99 ? -10.258 1.29 8.695 1 94.62 99 VAL B N 1
ATOM 1710 C CA . VAL B 1 99 ? -8.992 0.922 8.07 1 94.62 99 VAL B CA 1
ATOM 1711 C C . VAL B 1 99 ? -7.84 1.223 9.023 1 94.62 99 VAL B C 1
ATOM 1713 O O . VAL B 1 99 ? -6.68 0.926 8.727 1 94.62 99 VAL B O 1
ATOM 1716 N N . GLN B 1 100 ? -8.086 1.73 10.18 1 94.56 100 GLN B N 1
ATOM 1717 C CA . GLN B 1 100 ? -7.07 2.158 11.141 1 94.56 100 GLN B CA 1
ATOM 1718 C C . GLN B 1 100 ? -6.137 1.005 11.508 1 94.56 100 GLN B C 1
ATOM 1720 O O . GLN B 1 100 ? -4.922 1.184 11.578 1 94.56 100 GLN B O 1
ATOM 1725 N N . PRO B 1 101 ? -6.66 -0.204 11.719 1 91.19 101 PRO B N 1
ATOM 1726 C CA . PRO B 1 101 ? -5.742 -1.301 12.031 1 91.19 101 PRO B CA 1
ATOM 1727 C C . PRO B 1 101 ? -4.766 -1.599 10.898 1 91.19 101 PRO B C 1
ATOM 1729 O O . PRO B 1 101 ? -3.588 -1.871 11.148 1 91.19 101 PRO B O 1
ATOM 1732 N N . GLN B 1 102 ? -5.281 -1.579 9.688 1 92.62 102 GLN B N 1
ATOM 1733 C CA . GLN B 1 102 ? -4.438 -1.811 8.516 1 92.62 102 GLN B CA 1
ATOM 1734 C C . GLN B 1 102 ? -3.355 -0.742 8.398 1 92.62 102 GLN B C 1
ATOM 1736 O O . GLN B 1 102 ? -2.188 -1.058 8.156 1 92.62 102 GLN B O 1
ATOM 1741 N N . LEU B 1 103 ? -3.637 0.487 8.664 1 94.31 103 LEU B N 1
ATOM 1742 C CA . LEU B 1 103 ? -2.697 1.601 8.602 1 94.31 103 LEU B CA 1
ATOM 1743 C C . LEU B 1 103 ? -1.645 1.486 9.703 1 94.31 103 LEU B C 1
ATOM 1745 O O . LEU B 1 103 ? -0.46 1.731 9.461 1 94.31 103 LEU B O 1
ATOM 1749 N N . SER B 1 104 ? -2.068 1.125 10.812 1 91.06 104 SER B N 1
ATOM 1750 C CA . SER B 1 104 ? -1.151 0.96 11.938 1 91.06 104 SER B CA 1
ATOM 1751 C C . SER B 1 104 ? -0.121 -0.128 11.656 1 91.06 104 SER B C 1
ATOM 1753 O O . SER B 1 104 ? 1.063 0.04 11.953 1 91.06 104 SER B O 1
ATOM 1755 N N . ALA B 1 105 ? -0.594 -1.183 11.047 1 88.69 105 ALA B N 1
ATOM 1756 C CA . ALA B 1 105 ? 0.309 -2.273 10.688 1 88.69 105 ALA B CA 1
ATOM 1757 C C . ALA B 1 105 ? 1.326 -1.824 9.648 1 88.69 105 ALA B C 1
ATOM 1759 O O . ALA B 1 105 ? 2.504 -2.18 9.727 1 88.69 105 ALA B O 1
ATOM 1760 N N . LEU B 1 106 ? 0.84 -1.066 8.711 1 88.44 106 LEU B N 1
ATOM 1761 C CA . LEU B 1 106 ? 1.708 -0.542 7.66 1 88.44 106 LEU B CA 1
ATOM 1762 C C . LEU B 1 106 ? 2.797 0.348 8.25 1 88.44 106 LEU B C 1
ATOM 1764 O O . LEU B 1 106 ? 3.967 0.236 7.875 1 88.44 106 LEU B O 1
ATOM 1768 N N . PHE B 1 107 ? 2.453 1.135 9.164 1 86.69 107 PHE B N 1
ATOM 1769 C CA . PHE B 1 107 ? 3.379 2.09 9.758 1 86.69 107 PHE B CA 1
ATOM 1770 C C . PHE B 1 107 ? 4.395 1.381 10.648 1 86.69 107 PHE B C 1
ATOM 1772 O O . PHE B 1 107 ? 5.574 1.742 10.664 1 86.69 107 PHE B O 1
ATOM 1779 N N . GLU B 1 108 ? 4.012 0.447 11.32 1 83.5 108 GLU B N 1
ATOM 1780 C CA . GLU B 1 108 ? 4.922 -0.307 12.18 1 83.5 108 GLU B CA 1
ATOM 1781 C C . GLU B 1 108 ? 5.977 -1.038 11.352 1 83.5 108 GLU B C 1
ATOM 1783 O O . GLU B 1 108 ? 7.145 -1.1 11.742 1 83.5 108 GLU B O 1
ATOM 1788 N N . ALA B 1 109 ? 5.555 -1.453 10.266 1 81.5 109 ALA B N 1
ATOM 1789 C CA . ALA B 1 109 ? 6.477 -2.172 9.391 1 81.5 109 ALA B CA 1
ATOM 1790 C C . ALA B 1 109 ? 7.441 -1.211 8.695 1 81.5 109 ALA B C 1
ATOM 1792 O O . ALA B 1 109 ? 8.594 -1.562 8.43 1 81.5 109 ALA B O 1
ATOM 1793 N N . ASP B 1 110 ? 6.988 -0.058 8.336 1 77.62 110 ASP B N 1
ATOM 1794 C CA . ASP B 1 110 ? 7.797 0.95 7.656 1 77.62 110 ASP B CA 1
ATOM 1795 C C . ASP B 1 110 ? 8.906 1.471 8.562 1 77.62 110 ASP B C 1
ATOM 1797 O O . ASP B 1 110 ? 10.031 1.69 8.117 1 77.62 110 ASP B O 1
ATOM 1801 N N . LEU B 1 111 ? 8.602 1.761 9.742 1 64.44 111 LEU B N 1
ATOM 1802 C CA . LEU B 1 111 ? 9.594 2.215 10.711 1 64.44 111 LEU B CA 1
ATOM 1803 C C . LEU B 1 111 ? 10.711 1.188 10.867 1 64.44 111 LEU B C 1
ATOM 1805 O O . LEU B 1 111 ? 11.875 1.552 11.062 1 64.44 111 LEU B O 1
ATOM 1809 N N . ASP B 1 112 ? 10.305 0.098 10.758 1 58.19 112 ASP B N 1
ATOM 1810 C CA . ASP B 1 112 ? 11.32 -0.944 10.883 1 58.19 112 ASP B CA 1
ATOM 1811 C C . ASP B 1 112 ? 12.273 -0.937 9.688 1 58.19 112 ASP B C 1
ATOM 1813 O O . ASP B 1 112 ? 13.469 -1.198 9.836 1 58.19 112 ASP B O 1
ATOM 1817 N N . LEU B 1 113 ? 11.727 -0.609 8.711 1 53.81 113 LEU B N 1
ATOM 1818 C CA . LEU B 1 113 ? 12.523 -0.629 7.492 1 53.81 113 LEU B CA 1
ATOM 1819 C C . LEU B 1 113 ? 13.383 0.628 7.379 1 53.81 113 LEU B C 1
ATOM 1821 O O . LEU B 1 113 ? 14.445 0.608 6.754 1 53.81 113 LEU B O 1
ATOM 1825 N N . GLU B 1 114 ? 12.867 1.748 7.727 1 54.69 114 GLU B N 1
ATOM 1826 C CA . GLU B 1 114 ? 13.633 2.988 7.629 1 54.69 114 GLU B CA 1
ATOM 1827 C C . GLU B 1 114 ? 14.664 3.094 8.758 1 54.69 114 GLU B C 1
ATOM 1829 O O . GLU B 1 114 ? 15.523 3.971 8.734 1 54.69 114 GLU B O 1
ATOM 1834 N N . SER B 1 115 ? 14.555 2.387 9.844 1 49.38 115 SER B N 1
ATOM 1835 C CA . SER B 1 115 ? 15.602 2.463 10.859 1 49.38 115 SER B CA 1
ATOM 1836 C C . SER B 1 115 ? 16.953 2.07 10.281 1 49.38 115 SER B C 1
ATOM 1838 O O . SER B 1 115 ? 17.094 1.007 9.672 1 49.38 115 SER B O 1
ATOM 1840 N N . PRO B 1 116 ? 17.828 3.082 10.117 1 40.25 116 PRO B N 1
ATOM 1841 C CA . PRO B 1 116 ? 19.203 2.832 9.68 1 40.25 116 PRO B CA 1
ATOM 1842 C C . PRO B 1 116 ? 19.844 1.642 10.391 1 40.25 116 PRO B C 1
ATOM 1844 O O . PRO B 1 116 ? 19.547 1.396 11.562 1 40.25 116 PRO B O 1
ATOM 1847 N N . VAL B 1 117 ? 20.328 0.52 9.625 1 35.91 117 VAL B N 1
ATOM 1848 C CA . VAL B 1 117 ? 21.312 -0.402 10.188 1 35.91 117 VAL B CA 1
ATOM 1849 C C . VAL B 1 117 ? 22.406 0.383 10.906 1 35.91 117 VAL B C 1
ATOM 1851 O O . VAL B 1 117 ? 23.125 1.175 10.289 1 35.91 117 VAL B O 1
ATOM 1854 N N . GLU B 1 118 ? 22.328 0.717 12.219 1 34.38 118 GLU B N 1
ATOM 1855 C CA . GLU B 1 118 ? 23.562 1.062 12.914 1 34.38 118 GLU B CA 1
ATOM 1856 C C . GLU B 1 118 ? 24.719 0.177 12.461 1 34.38 118 GLU B C 1
ATOM 1858 O O . GLU B 1 118 ? 24.672 -1.045 12.617 1 34.38 118 GLU B O 1
ATOM 1863 N N . LEU B 1 119 ? 25.297 0.566 11.406 1 24.38 119 LEU B N 1
ATOM 1864 C CA . LEU B 1 119 ? 26.656 0.054 11.461 1 24.38 119 LEU B CA 1
ATOM 1865 C C . LEU B 1 119 ? 27.344 0.469 12.758 1 24.38 119 LEU B C 1
ATOM 1867 O O . LEU B 1 119 ? 27.188 1.601 13.219 1 24.38 119 LEU B O 1
#

Solvent-accessible surface area (backbone atoms only — not comparable to full-atom values): 13095 Å² total; per-residue (Å²): 122,86,78,75,70,80,51,65,40,57,56,30,44,52,42,31,32,67,67,46,32,46,45,52,37,50,41,52,71,65,70,51,69,43,37,51,66,56,44,29,49,54,44,48,34,72,76,31,96,50,60,65,89,72,50,56,68,66,59,50,50,52,49,38,49,44,37,66,72,49,46,49,53,54,43,31,72,66,48,34,31,49,70,40,77,90,81,30,39,38,31,68,34,74,57,29,63,73,44,29,62,41,43,51,31,45,47,59,27,47,54,61,66,66,51,73,80,80,121,122,86,77,76,72,80,51,64,41,58,55,30,44,51,39,32,31,67,66,44,31,46,44,51,38,50,40,54,72,65,71,52,71,45,39,52,66,57,43,29,49,54,44,48,36,71,77,31,97,49,60,62,89,70,49,55,66,68,59,51,48,52,49,40,51,44,37,66,74,49,46,50,53,54,45,28,73,69,48,35,32,49,70,40,77,89,81,31,37,39,30,69,34,75,59,30,63,72,45,31,64,41,46,52,32,46,47,59,28,47,54,61,64,67,51,73,78,80,120

Radius of gyration: 19.53 Å; Cα contacts (8 Å, |Δi|>4): 284; chains: 2; bounding box: 54×56×37 Å

Organism: NCBI:txid2691917

InterPro domains:
  IPR055768 Domain of unknown function DUF7344 [PF24035] (15-91)